Protein AF-A0A7C1JYY8-F1 (afdb_monomer_lite)

Sequence (187 aa):
MILLTMTLQGVYNPVRRIASKLSGLSHTDRQPNGLLDYRPMYLSPSLSASLATLGRFLLGLVLLVAAIGKWLDRDQFARAVIHYPILPQSLARAVAGALPWGEFILALLLILNWFTLLTASLTIGLLMLFTAAQCVTLARGQQVDCHCFGGFDQEKIGPHTLLRNAILMLIALWVLVFNWRYSAPAS

pLDDT: mean 70.43, std 15.34, range [37.97, 90.88]

Secondary structure (DSSP, 8-state):
-HHHHHHHHHHS-HHHHHHHHHGGG---------S---------HHHHHHHHHHHHHHHHHHHHHHHHHHHHTHHHHHHHHHT-TTS-HHHHHHHHHHHHHHHHHHHHHHHTT-SHHHHHHHHHHHHHHHHHHHHHHHHTT---B-GGGGGG--PBS-HHHHHHHHHHHHHHHHHHHHGGGG-----

Foldseek 3Di:
DVVVVVVVVVVLPPPVVVVVVVVVVPPDDDDDDDDDPPPPPDDDLVVLQVLLLVLLLVLLVLLQLLLVQCVVALVLQLVLQCPQPPDDNVVSNVCSVVVSVVSNVLSVCSNVVHSLQVSLVVSLVSLVVLLVSLVVCVVVVHFRADSSSHPVGRHTRDPVVNVVSVVSSVSSVSSNVSVVVPPPPPD

Structure (mmCIF, N/CA/C/O backbone):
data_AF-A0A7C1JYY8-F1
#
_entry.id   AF-A0A7C1JYY8-F1
#
loop_
_atom_site.group_PDB
_atom_site.id
_atom_site.type_symbol
_atom_site.label_atom_id
_atom_site.label_alt_id
_atom_site.label_comp_id
_atom_site.label_asym_id
_atom_site.label_entity_id
_atom_site.label_seq_id
_atom_site.pdbx_PDB_ins_code
_atom_site.Cartn_x
_atom_site.Cartn_y
_atom_site.Cartn_z
_atom_site.occupancy
_atom_site.B_iso_or_equiv
_atom_site.auth_seq_id
_atom_site.auth_comp_id
_atom_site.auth_asym_id
_atom_site.auth_atom_id
_atom_site.pdbx_PDB_model_num
ATOM 1 N N . MET A 1 1 ? -1.587 19.151 -27.133 1.00 49.94 1 MET A N 1
ATOM 2 C CA . MET A 1 1 ? -1.386 17.979 -26.246 1.00 49.94 1 MET A CA 1
ATOM 3 C C . MET A 1 1 ? 0.084 17.670 -25.947 1.00 49.94 1 MET A C 1
ATOM 5 O O . MET A 1 1 ? 0.366 17.390 -24.794 1.00 49.94 1 MET A O 1
ATOM 9 N N . ILE A 1 2 ? 1.024 17.796 -26.897 1.00 44.62 2 ILE A N 1
ATOM 10 C CA . ILE A 1 2 ? 2.463 17.493 -26.682 1.00 44.62 2 ILE A CA 1
ATOM 11 C C . ILE A 1 2 ? 3.168 18.472 -25.711 1.00 44.62 2 ILE A C 1
ATOM 13 O O . ILE A 1 2 ? 4.014 18.068 -24.913 1.00 44.62 2 ILE A O 1
ATOM 17 N N . LEU A 1 3 ? 2.781 19.753 -25.697 1.00 39.12 3 LEU A N 1
ATOM 18 C CA . LEU A 1 3 ? 3.356 20.735 -24.763 1.00 39.12 3 LEU A CA 1
ATOM 19 C C . LEU A 1 3 ? 2.934 20.524 -23.297 1.00 39.12 3 LEU A C 1
ATOM 21 O O . LEU A 1 3 ? 3.703 20.859 -22.402 1.00 39.12 3 LEU A O 1
ATOM 25 N N . LEU A 1 4 ? 1.763 19.924 -23.041 1.00 39.38 4 LEU A N 1
ATOM 26 C CA . LEU A 1 4 ? 1.308 19.623 -21.675 1.00 39.38 4 LEU A CA 1
ATOM 27 C C . LEU A 1 4 ? 2.097 18.447 -21.068 1.00 39.38 4 LEU A C 1
ATOM 29 O O . LEU A 1 4 ? 2.342 18.402 -19.867 1.00 39.38 4 LEU A O 1
ATOM 33 N N . THR A 1 5 ? 2.537 17.504 -21.905 1.00 45.31 5 THR A N 1
ATOM 34 C CA . THR A 1 5 ? 3.362 16.363 -21.483 1.00 45.31 5 THR A CA 1
ATOM 35 C C . THR A 1 5 ? 4.808 16.756 -21.167 1.00 45.31 5 THR A C 1
ATOM 37 O O . THR A 1 5 ? 5.385 16.202 -20.233 1.00 45.31 5 THR A O 1
ATOM 40 N N . MET A 1 6 ? 5.383 17.749 -21.861 1.00 44.25 6 MET A N 1
ATOM 41 C CA . MET A 1 6 ? 6.763 18.201 -21.607 1.00 44.25 6 MET A CA 1
ATOM 42 C C . MET A 1 6 ? 6.902 19.006 -20.307 1.00 44.25 6 MET A C 1
ATOM 44 O O . MET A 1 6 ? 7.892 18.856 -19.589 1.00 44.25 6 MET A O 1
ATOM 48 N N . THR A 1 7 ? 5.903 19.819 -19.951 1.00 48.34 7 THR A N 1
ATOM 49 C CA . THR A 1 7 ? 5.894 20.546 -18.669 1.00 48.34 7 THR A CA 1
ATOM 50 C C . THR A 1 7 ? 5.665 19.613 -17.483 1.00 48.34 7 THR A C 1
ATOM 52 O O . THR A 1 7 ? 6.309 19.777 -16.446 1.00 48.34 7 THR A O 1
ATOM 55 N N . LEU A 1 8 ? 4.852 18.564 -17.649 1.00 42.16 8 LEU A N 1
ATOM 56 C CA . LEU A 1 8 ? 4.687 17.533 -16.621 1.00 42.16 8 LEU A CA 1
ATOM 57 C C . LEU A 1 8 ? 5.967 16.709 -16.411 1.00 42.16 8 LEU A C 1
ATOM 59 O O . LEU A 1 8 ? 6.307 16.423 -15.266 1.00 42.16 8 LEU A O 1
ATOM 63 N N . GLN A 1 9 ? 6.734 16.403 -17.465 1.00 46.66 9 GLN A N 1
ATOM 64 C CA . GLN A 1 9 ? 8.021 15.696 -17.351 1.00 46.66 9 GLN A CA 1
ATOM 65 C C . GLN A 1 9 ? 9.083 16.474 -16.553 1.00 46.66 9 GLN A C 1
ATOM 67 O O . GLN A 1 9 ? 9.880 15.859 -15.842 1.00 46.66 9 GLN A O 1
ATOM 72 N N . GLY A 1 10 ? 9.092 17.809 -16.644 1.00 41.31 10 GLY A N 1
ATOM 73 C CA . GLY A 1 10 ? 10.033 18.667 -15.914 1.00 41.31 10 GLY A CA 1
ATOM 74 C C . GLY A 1 10 ? 9.785 18.711 -14.403 1.00 41.31 10 GLY A C 1
ATOM 75 O O . GLY A 1 10 ? 10.737 18.785 -13.627 1.00 41.31 10 GLY A O 1
ATOM 76 N N . VAL A 1 11 ? 8.522 18.601 -13.982 1.00 51.38 11 VAL A N 1
ATOM 77 C CA . VAL A 1 11 ? 8.124 18.539 -12.564 1.00 51.38 11 VAL A CA 1
ATOM 78 C C . VAL A 1 11 ? 8.253 17.110 -12.003 1.00 51.38 11 VAL A C 1
ATOM 80 O O . VAL A 1 11 ? 8.555 16.938 -10.825 1.00 51.38 11 VAL A O 1
ATOM 83 N N . TYR A 1 12 ? 8.114 16.076 -12.845 1.00 50.31 12 TYR A N 1
ATOM 84 C CA . TYR A 1 12 ? 8.121 14.657 -12.445 1.00 50.31 12 TYR A CA 1
ATOM 85 C C . TYR A 1 12 ? 9.497 13.989 -12.298 1.00 50.31 12 TYR A C 1
ATOM 87 O O . TYR A 1 12 ? 9.557 12.815 -11.928 1.00 50.31 12 TYR A O 1
ATOM 95 N N . ASN A 1 13 ? 10.606 14.676 -12.598 1.00 52.84 13 ASN A N 1
ATOM 96 C CA . ASN A 1 13 ? 11.936 14.053 -12.603 1.00 52.84 13 ASN A CA 1
ATOM 97 C C . ASN A 1 13 ? 12.975 14.766 -11.712 1.00 52.84 13 ASN A C 1
ATOM 99 O O . ASN A 1 13 ? 14.003 15.242 -12.208 1.00 52.84 13 ASN A O 1
ATOM 103 N N . PRO A 1 14 ? 12.752 14.834 -10.385 1.00 48.81 14 PRO A N 1
ATOM 104 C CA . PRO A 1 14 ? 13.711 15.443 -9.463 1.00 48.81 14 PRO A CA 1
ATOM 105 C C . PRO A 1 14 ? 15.024 14.647 -9.387 1.00 48.81 14 PRO A C 1
ATOM 107 O O . PRO A 1 14 ? 16.099 15.228 -9.244 1.00 48.81 14 PRO A O 1
ATOM 110 N N . VAL A 1 15 ? 14.962 13.324 -9.567 1.00 48.75 15 VAL A N 1
ATOM 111 C CA . VAL A 1 15 ? 16.121 12.427 -9.442 1.00 48.75 15 VAL A CA 1
ATOM 112 C C . VAL A 1 15 ? 17.103 12.590 -10.607 1.00 48.75 15 VAL A C 1
ATOM 114 O O . VAL A 1 15 ? 18.308 12.616 -10.369 1.00 48.75 15 VAL A O 1
ATOM 117 N N . ARG A 1 16 ? 16.642 12.812 -11.850 1.00 56.69 16 ARG A N 1
ATOM 118 C CA . ARG A 1 16 ? 17.538 13.073 -13.000 1.00 56.69 16 ARG A CA 1
ATOM 119 C C . ARG A 1 16 ? 18.358 14.352 -12.823 1.00 56.69 16 ARG A C 1
ATOM 121 O O . ARG A 1 16 ? 19.490 14.398 -13.287 1.00 56.69 16 ARG A O 1
ATOM 128 N N . ARG A 1 17 ? 17.823 15.346 -12.105 1.00 55.41 17 ARG A N 1
ATOM 129 C CA . ARG A 1 17 ? 18.514 16.606 -11.774 1.00 55.41 17 ARG A CA 1
ATOM 130 C C . ARG A 1 17 ? 19.613 16.424 -10.723 1.00 55.41 17 ARG A C 1
ATOM 132 O O . ARG A 1 17 ? 20.615 17.134 -10.747 1.00 55.41 17 ARG A O 1
ATOM 139 N N . ILE A 1 18 ? 19.416 15.481 -9.802 1.00 56.62 18 ILE A N 1
ATOM 140 C CA . ILE A 1 18 ? 20.395 15.123 -8.768 1.00 56.62 18 ILE A CA 1
ATOM 141 C C . ILE A 1 18 ? 21.474 14.212 -9.371 1.00 56.62 18 ILE A C 1
ATOM 143 O O . ILE A 1 18 ? 22.662 14.470 -9.192 1.00 56.62 18 ILE A O 1
ATOM 147 N N . ALA A 1 19 ? 21.078 13.224 -10.179 1.00 55.03 19 ALA A N 1
ATOM 148 C CA . ALA A 1 19 ? 21.992 12.331 -10.889 1.00 55.03 19 ALA A CA 1
ATOM 149 C C . ALA A 1 19 ? 22.909 13.085 -11.866 1.00 55.03 19 ALA A C 1
ATOM 151 O O . ALA A 1 19 ? 24.107 12.821 -11.890 1.00 55.03 19 ALA A O 1
ATOM 152 N N . SER A 1 20 ? 22.389 14.077 -12.602 1.00 56.44 20 SER A N 1
ATOM 153 C CA . SER A 1 20 ? 23.209 14.903 -13.502 1.00 56.44 20 SER A CA 1
ATOM 154 C C . SER A 1 20 ? 24.208 15.798 -12.762 1.00 56.44 20 SER A C 1
ATOM 156 O O . SER A 1 20 ? 25.253 16.141 -13.308 1.00 56.44 20 SER A O 1
ATOM 158 N N . LYS A 1 21 ? 23.893 16.202 -11.523 1.00 55.56 21 LYS A N 1
ATOM 159 C CA . LYS A 1 21 ? 24.817 16.966 -10.670 1.00 55.56 21 LYS A CA 1
ATOM 160 C C . LYS A 1 21 ? 25.917 16.082 -10.084 1.00 55.56 21 LYS A C 1
ATOM 162 O O . LYS A 1 21 ? 27.046 16.536 -9.957 1.00 55.56 21 LYS A O 1
ATOM 167 N N . LEU A 1 22 ? 25.602 14.827 -9.769 1.00 54.00 22 LEU A N 1
ATOM 168 C CA . LEU A 1 22 ? 26.562 13.859 -9.236 1.00 54.00 22 LEU A CA 1
ATOM 169 C C . LEU A 1 22 ? 27.482 13.282 -10.324 1.00 54.00 22 LEU A C 1
ATOM 171 O O . LEU A 1 22 ? 28.663 13.076 -10.064 1.00 54.00 22 LEU A O 1
ATOM 175 N N . SER A 1 23 ? 26.998 13.108 -11.560 1.00 56.12 23 SER A N 1
ATOM 176 C CA . SER A 1 23 ? 27.833 12.667 -12.691 1.00 56.12 23 SER A CA 1
ATOM 177 C C . SER A 1 23 ? 28.913 13.680 -13.087 1.00 56.12 23 SER A C 1
ATOM 179 O O . SER A 1 23 ? 29.897 13.302 -13.712 1.00 56.12 23 SER A O 1
ATOM 181 N N . GLY A 1 24 ? 28.759 14.954 -12.707 1.00 47.22 24 GLY A N 1
ATOM 182 C CA . GLY A 1 24 ? 29.783 15.988 -12.890 1.00 47.22 24 GLY A CA 1
ATOM 183 C C . GLY A 1 24 ? 30.927 15.945 -11.867 1.00 47.22 24 GLY A C 1
ATOM 184 O O . GLY A 1 24 ? 31.925 16.627 -12.065 1.00 47.22 24 GLY A O 1
ATOM 185 N N . LEU A 1 25 ? 30.808 15.153 -10.792 1.00 53.53 25 LEU A N 1
ATOM 186 C CA . LEU A 1 25 ? 31.797 15.070 -9.704 1.00 53.53 25 LEU A CA 1
ATOM 187 C C . LEU A 1 25 ? 32.690 13.814 -9.776 1.00 53.53 25 LEU A C 1
ATOM 189 O O . LEU A 1 25 ? 33.561 13.632 -8.934 1.00 53.53 25 LEU A O 1
ATOM 193 N N . SER A 1 26 ? 32.503 12.953 -10.781 1.00 52.81 26 SER A N 1
ATOM 194 C CA . SER A 1 26 ? 33.161 11.638 -10.898 1.00 52.81 26 SER A CA 1
ATOM 195 C C . SER A 1 26 ? 34.441 11.644 -11.757 1.00 52.81 26 SER A C 1
ATOM 197 O O . SER A 1 26 ? 34.811 10.607 -12.308 1.00 52.81 26 SER A O 1
ATOM 199 N N . HIS A 1 27 ? 35.115 12.787 -11.916 1.00 53.97 27 HIS A N 1
ATOM 200 C CA . HIS A 1 27 ? 36.308 12.888 -12.773 1.00 53.97 27 HIS A CA 1
ATOM 201 C C . HIS A 1 27 ? 37.660 12.834 -12.048 1.00 53.97 27 HIS A C 1
ATOM 203 O O . HIS A 1 27 ? 38.686 12.949 -12.715 1.00 53.97 27 HIS A O 1
ATOM 209 N N . THR A 1 28 ? 37.695 12.575 -10.739 1.00 53.12 28 THR A N 1
ATOM 210 C CA . THR A 1 28 ? 38.965 12.463 -10.012 1.00 53.12 28 THR A CA 1
ATOM 211 C C . THR A 1 28 ? 39.168 11.075 -9.406 1.00 53.12 28 THR A C 1
ATOM 213 O O . THR A 1 28 ? 38.519 10.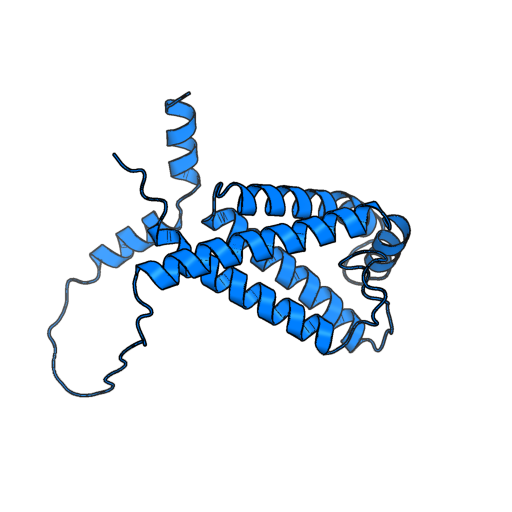687 -8.442 1.00 53.12 28 THR A O 1
ATOM 216 N N . ASP A 1 29 ? 40.155 10.413 -10.003 1.00 48.28 29 ASP A N 1
ATOM 217 C CA . ASP A 1 29 ? 41.131 9.486 -9.436 1.00 48.28 29 ASP A CA 1
ATOM 218 C C . ASP A 1 29 ? 41.049 7.960 -9.612 1.00 48.28 29 ASP A C 1
ATOM 220 O O . ASP A 1 29 ? 40.026 7.284 -9.579 1.00 48.28 29 ASP A O 1
ATOM 224 N N . ARG A 1 30 ? 42.268 7.483 -9.865 1.00 52.59 30 ARG A N 1
ATOM 225 C CA . ARG A 1 30 ? 42.800 6.215 -10.361 1.00 52.59 30 ARG A CA 1
ATOM 226 C C . ARG A 1 30 ? 42.719 5.083 -9.316 1.00 52.59 30 ARG A C 1
ATOM 228 O O . ARG A 1 30 ? 42.971 5.306 -8.139 1.00 52.59 30 ARG A O 1
ATOM 235 N N . GLN A 1 31 ? 42.453 3.860 -9.791 1.00 59.03 31 GLN A N 1
ATOM 236 C CA . GLN A 1 31 ? 42.567 2.561 -9.084 1.00 59.03 31 GLN A CA 1
ATOM 237 C C . GLN A 1 31 ? 43.937 2.348 -8.393 1.00 59.03 31 GLN A C 1
ATOM 239 O O . GLN A 1 31 ? 44.934 2.840 -8.932 1.00 59.03 31 GLN A O 1
ATOM 244 N N . PRO A 1 32 ? 44.041 1.563 -7.285 1.00 53.12 32 PRO A N 1
ATOM 245 C CA . PRO A 1 32 ? 44.319 0.114 -7.423 1.00 53.12 32 PRO A CA 1
ATOM 246 C C . PRO A 1 32 ? 43.842 -0.843 -6.288 1.00 53.12 32 PRO A C 1
ATOM 248 O O . PRO A 1 32 ? 43.785 -0.494 -5.118 1.00 53.12 32 PRO A O 1
ATOM 251 N N . ASN A 1 33 ? 43.619 -2.105 -6.682 1.00 44.59 33 ASN A N 1
ATOM 252 C CA . ASN A 1 33 ? 43.754 -3.372 -5.934 1.00 44.59 33 ASN A CA 1
ATOM 253 C C . ASN A 1 33 ? 42.867 -3.686 -4.701 1.00 44.59 33 ASN A C 1
ATOM 255 O O . ASN A 1 33 ? 43.106 -3.227 -3.592 1.00 44.59 33 ASN A O 1
ATOM 259 N N . GLY A 1 34 ? 42.017 -4.713 -4.859 1.00 50.72 34 GLY A N 1
ATOM 260 C CA . GLY A 1 34 ? 42.124 -5.882 -3.976 1.00 50.72 34 GLY A CA 1
ATOM 261 C C . GLY A 1 34 ? 41.189 -6.034 -2.774 1.00 50.72 34 GLY A C 1
ATOM 262 O O . GLY A 1 34 ? 41.577 -6.753 -1.862 1.00 50.72 34 GLY A O 1
ATOM 263 N N . LEU A 1 35 ? 39.977 -5.469 -2.740 1.00 46.06 35 LEU A N 1
ATOM 264 C CA . LEU A 1 35 ? 39.017 -5.799 -1.673 1.00 46.06 35 LEU A CA 1
ATOM 265 C C . LEU A 1 35 ? 37.562 -5.808 -2.164 1.00 46.06 35 LEU A C 1
ATOM 267 O O . LEU A 1 35 ? 36.994 -4.779 -2.512 1.00 46.06 35 LEU A O 1
ATOM 271 N N . LEU A 1 36 ? 36.997 -7.018 -2.116 1.00 47.25 36 LEU A N 1
ATOM 272 C CA . LEU A 1 36 ? 35.636 -7.449 -2.442 1.00 47.25 36 LEU A CA 1
ATOM 273 C C . LEU A 1 36 ? 35.311 -7.541 -3.939 1.00 47.25 36 LEU A C 1
ATOM 275 O O . LEU A 1 36 ? 34.802 -6.609 -4.556 1.00 47.25 36 LEU A O 1
ATOM 279 N N . ASP A 1 37 ? 35.498 -8.751 -4.479 1.00 37.97 37 ASP A N 1
ATOM 280 C CA . ASP A 1 37 ? 34.752 -9.278 -5.629 1.00 37.97 37 ASP A CA 1
ATOM 281 C C . ASP A 1 37 ? 33.269 -9.405 -5.230 1.00 37.97 37 ASP A C 1
ATOM 283 O O . ASP A 1 37 ? 32.708 -10.485 -5.050 1.00 37.97 37 ASP A O 1
ATOM 287 N N . TYR A 1 38 ? 32.632 -8.259 -4.993 1.00 50.03 38 TYR A N 1
ATOM 288 C CA . TYR A 1 38 ? 31.194 -8.135 -4.857 1.00 50.03 38 TYR A CA 1
ATOM 289 C C . TYR A 1 38 ? 30.649 -8.287 -6.275 1.00 50.03 38 TYR A C 1
ATOM 291 O O . TYR A 1 38 ? 30.379 -7.306 -6.961 1.00 50.03 38 TYR A O 1
ATOM 299 N N . ARG A 1 39 ? 30.564 -9.527 -6.765 1.00 45.41 39 ARG A N 1
ATOM 300 C CA . ARG A 1 39 ? 29.757 -9.858 -7.938 1.00 45.41 39 ARG A CA 1
ATOM 301 C C . ARG A 1 39 ? 28.313 -9.782 -7.467 1.00 45.41 39 ARG A C 1
ATOM 303 O O . ARG A 1 39 ? 27.857 -10.760 -6.869 1.00 45.41 39 ARG A O 1
ATOM 310 N N . PRO A 1 40 ? 27.564 -8.673 -7.657 1.00 45.62 40 PRO A N 1
ATOM 311 C CA . PRO A 1 40 ? 26.140 -8.788 -7.433 1.00 45.62 40 PRO A CA 1
ATOM 312 C C . PRO A 1 40 ? 25.696 -9.869 -8.415 1.00 45.62 40 PRO A C 1
ATOM 314 O O . PRO A 1 40 ? 26.077 -9.860 -9.589 1.00 45.62 40 PRO A O 1
ATOM 317 N N . MET A 1 41 ? 24.992 -10.869 -7.904 1.00 49.19 41 MET A N 1
ATOM 318 C CA . MET A 1 41 ? 24.346 -11.877 -8.718 1.00 49.19 41 MET A CA 1
ATOM 319 C C . MET A 1 41 ? 23.373 -11.141 -9.646 1.00 49.19 41 MET A C 1
ATOM 321 O O . MET A 1 41 ? 22.230 -10.865 -9.291 1.00 49.19 41 MET A O 1
ATOM 325 N N . TYR A 1 42 ? 23.874 -10.728 -10.810 1.00 49.66 42 TYR A N 1
ATOM 326 C CA . TYR A 1 42 ? 23.107 -10.084 -11.856 1.00 49.66 42 TYR A CA 1
ATOM 327 C C . TYR A 1 42 ? 22.156 -11.151 -12.387 1.00 49.66 42 TYR A C 1
ATOM 329 O O . TYR A 1 42 ? 22.532 -11.976 -13.220 1.00 49.66 42 TYR A O 1
ATOM 337 N N . LEU A 1 43 ? 20.913 -11.148 -11.896 1.00 53.31 43 LEU A N 1
ATOM 338 C CA . LEU A 1 43 ? 19.812 -11.722 -12.659 1.00 53.31 43 LEU A CA 1
ATOM 339 C C . LEU A 1 43 ? 19.896 -11.126 -14.067 1.00 53.31 43 LEU A C 1
ATOM 341 O O . LEU A 1 43 ? 20.112 -9.919 -14.219 1.00 53.31 43 LEU A O 1
ATOM 345 N N . SER A 1 44 ? 19.756 -11.968 -15.088 1.00 54.38 44 SER A N 1
ATOM 346 C CA . SER A 1 44 ? 19.826 -11.529 -16.477 1.00 54.38 44 SER A CA 1
ATOM 347 C C . SER A 1 44 ? 18.921 -10.299 -16.707 1.00 54.38 44 SER A C 1
ATOM 349 O O . SER A 1 44 ? 17.857 -10.180 -16.082 1.00 54.38 44 SER A O 1
ATOM 351 N N . PRO A 1 45 ? 19.309 -9.351 -17.582 1.00 60.66 45 PRO A N 1
ATOM 352 C CA . PRO A 1 45 ? 18.550 -8.114 -17.807 1.00 60.66 45 PRO A CA 1
ATOM 353 C C . PRO A 1 45 ? 17.071 -8.354 -18.153 1.00 60.66 45 PRO A C 1
ATOM 355 O O . PRO A 1 45 ? 16.206 -7.555 -17.807 1.00 60.66 45 PRO A O 1
ATOM 358 N N . SER A 1 46 ? 16.772 -9.487 -18.791 1.00 64.12 46 SER A N 1
ATOM 359 C CA . SER A 1 46 ? 15.418 -9.933 -19.125 1.00 64.12 46 SER A CA 1
ATOM 360 C C . SER A 1 46 ? 14.623 -10.454 -17.921 1.00 64.12 46 SER A C 1
ATOM 362 O O . SER A 1 46 ? 13.420 -10.196 -17.814 1.00 64.12 46 SER A O 1
ATOM 364 N N . LEU A 1 47 ? 15.272 -11.152 -16.985 1.00 70.69 47 LEU A N 1
ATOM 365 C CA . LEU A 1 47 ? 14.615 -11.718 -15.808 1.00 70.69 47 LEU A CA 1
ATOM 366 C C . LEU A 1 47 ? 14.230 -10.629 -14.799 1.00 70.69 47 LEU A C 1
ATOM 368 O O . LEU A 1 47 ? 13.107 -10.619 -14.299 1.00 70.69 47 LEU A O 1
ATOM 372 N N . SER A 1 48 ? 15.123 -9.667 -14.551 1.00 68.44 48 SER A N 1
ATOM 373 C CA . SER A 1 48 ? 14.841 -8.532 -13.654 1.00 68.44 48 SER A CA 1
ATOM 374 C C . SER A 1 48 ? 13.670 -7.665 -14.140 1.00 68.44 48 SER A C 1
ATOM 376 O O . SER A 1 48 ? 12.841 -7.246 -13.331 1.00 68.44 48 SER A O 1
ATOM 378 N N . ALA A 1 49 ? 13.540 -7.464 -15.456 1.00 69.56 49 ALA A N 1
ATOM 379 C CA . ALA A 1 49 ? 12.416 -6.750 -16.061 1.00 69.56 49 ALA A CA 1
ATOM 380 C C . ALA A 1 49 ? 11.083 -7.508 -15.932 1.00 69.56 49 ALA A C 1
ATOM 382 O O . ALA A 1 49 ? 10.052 -6.918 -15.591 1.00 69.56 49 ALA A O 1
ATOM 383 N N . SER A 1 50 ? 11.110 -8.824 -16.154 1.00 76.94 50 SER A N 1
ATOM 384 C CA . SER A 1 50 ? 9.931 -9.686 -16.009 1.00 76.94 50 SER A CA 1
ATOM 385 C C . SER A 1 50 ? 9.435 -9.702 -14.559 1.00 76.94 50 SER A C 1
ATOM 387 O O . SER A 1 50 ? 8.242 -9.538 -14.304 1.00 76.94 50 SER A O 1
ATOM 389 N N . LEU A 1 51 ? 10.359 -9.794 -13.597 1.00 81.50 51 LEU A N 1
ATOM 390 C CA . LEU A 1 51 ? 10.055 -9.738 -12.164 1.00 81.50 51 LEU A CA 1
ATOM 391 C C . LEU A 1 51 ? 9.511 -8.375 -11.727 1.00 81.50 51 LEU A C 1
ATOM 393 O O . LEU A 1 51 ? 8.567 -8.323 -10.943 1.00 81.50 51 LEU A O 1
ATOM 397 N N . ALA A 1 52 ? 10.059 -7.270 -12.241 1.00 78.06 52 ALA A N 1
ATOM 398 C CA . ALA A 1 52 ? 9.538 -5.935 -11.946 1.00 78.06 52 ALA A CA 1
ATOM 399 C C . ALA A 1 52 ? 8.106 -5.755 -12.477 1.00 78.06 52 ALA A C 1
ATOM 401 O O . ALA A 1 52 ? 7.256 -5.196 -11.787 1.00 78.06 52 ALA A O 1
ATOM 402 N N . THR A 1 53 ? 7.818 -6.278 -13.671 1.00 82.06 53 THR A N 1
ATOM 403 C CA . THR A 1 53 ? 6.467 -6.257 -14.247 1.00 82.06 53 THR A CA 1
ATOM 404 C C . THR A 1 53 ? 5.502 -7.070 -13.390 1.00 82.06 53 THR A C 1
ATOM 406 O O . THR A 1 53 ? 4.463 -6.557 -12.976 1.00 82.06 53 THR A O 1
ATOM 409 N N . LEU A 1 54 ? 5.879 -8.301 -13.035 1.00 87.81 54 LEU A N 1
ATOM 410 C CA . LEU A 1 54 ? 5.079 -9.165 -12.169 1.00 87.81 54 LEU A CA 1
ATOM 411 C C . LEU A 1 54 ? 4.816 -8.518 -10.801 1.00 87.81 54 LEU A C 1
ATOM 413 O O . LEU A 1 54 ? 3.680 -8.506 -10.334 1.00 87.81 54 LEU A O 1
ATOM 417 N N . GLY A 1 55 ? 5.844 -7.922 -10.191 1.00 85.12 55 GLY A N 1
ATOM 418 C CA . GLY A 1 55 ? 5.733 -7.219 -8.913 1.00 85.12 55 GLY A CA 1
ATOM 419 C C . GLY A 1 55 ? 4.731 -6.066 -8.955 1.00 85.12 55 GLY A C 1
ATOM 420 O O . GLY A 1 55 ? 3.998 -5.855 -7.993 1.00 85.12 55 GLY A O 1
ATOM 421 N N . ARG A 1 56 ? 4.626 -5.355 -10.082 1.00 86.19 56 ARG A N 1
ATOM 422 C CA . ARG A 1 56 ? 3.643 -4.272 -10.253 1.00 86.19 56 ARG A CA 1
ATOM 423 C C . ARG A 1 56 ? 2.223 -4.773 -10.350 1.00 86.19 56 ARG A C 1
ATOM 425 O O . ARG A 1 56 ? 1.354 -4.198 -9.702 1.00 86.19 56 ARG A O 1
ATOM 432 N N . PHE A 1 57 ? 2.000 -5.835 -11.118 1.00 87.62 57 PHE A N 1
ATOM 433 C CA . PHE A 1 57 ? 0.687 -6.469 -11.177 1.00 87.62 57 PHE A CA 1
ATOM 434 C C . PHE A 1 57 ? 0.280 -7.010 -9.806 1.00 87.62 57 PHE A C 1
ATOM 436 O O . PHE A 1 57 ? -0.848 -6.776 -9.386 1.00 87.62 57 PHE A O 1
ATOM 443 N N . LEU A 1 58 ? 1.204 -7.644 -9.077 1.00 89.19 58 LEU A N 1
ATOM 444 C CA . LEU A 1 58 ? 0.970 -8.112 -7.710 1.00 89.19 58 LEU A CA 1
ATOM 445 C C . LEU A 1 58 ? 0.586 -6.967 -6.767 1.00 89.19 58 LEU A C 1
ATOM 447 O O . LEU A 1 58 ? -0.457 -7.036 -6.125 1.00 89.19 58 LEU A O 1
ATOM 451 N N . LEU A 1 59 ? 1.385 -5.898 -6.708 1.00 86.75 59 LEU A N 1
ATOM 452 C CA . LEU A 1 59 ? 1.095 -4.738 -5.856 1.00 86.75 59 LEU A CA 1
ATOM 453 C C . LEU A 1 59 ? -0.228 -4.070 -6.230 1.00 86.75 59 LEU A C 1
ATOM 455 O O . LEU A 1 59 ? -1.019 -3.739 -5.349 1.00 86.75 59 LEU A O 1
ATOM 459 N N . GLY A 1 60 ? -0.476 -3.895 -7.529 1.00 87.69 60 GLY A N 1
ATOM 460 C CA . GLY A 1 60 ? -1.714 -3.319 -8.031 1.00 87.69 60 GLY A CA 1
ATOM 461 C C . GLY A 1 60 ? -2.929 -4.163 -7.659 1.00 87.69 60 GLY A C 1
ATOM 462 O O . GLY A 1 60 ? -3.902 -3.626 -7.141 1.00 87.69 60 GLY A O 1
ATOM 463 N N . LEU A 1 61 ? -2.859 -5.484 -7.838 1.00 89.69 61 LEU A N 1
ATOM 464 C CA . LEU A 1 61 ? -3.938 -6.400 -7.472 1.00 89.69 61 LEU A CA 1
ATOM 465 C C . LEU A 1 61 ? -4.203 -6.383 -5.962 1.00 89.69 61 LEU A C 1
ATOM 467 O O . LEU A 1 61 ? -5.353 -6.294 -5.545 1.00 89.69 61 LEU A O 1
ATOM 471 N N . VAL A 1 62 ? -3.151 -6.413 -5.143 1.00 88.56 62 VAL A N 1
ATOM 472 C CA . VAL A 1 62 ? -3.269 -6.359 -3.679 1.00 88.56 62 VAL A CA 1
ATOM 473 C C . VAL A 1 62 ? -3.932 -5.056 -3.228 1.00 88.56 62 VAL A C 1
ATOM 475 O O . VAL A 1 62 ? -4.868 -5.100 -2.433 1.00 88.56 62 VAL A O 1
ATOM 478 N N . LEU A 1 63 ? -3.503 -3.906 -3.761 1.00 87.94 63 LEU A N 1
ATOM 479 C CA . LEU A 1 63 ? -4.129 -2.611 -3.465 1.00 87.94 63 LEU A CA 1
ATOM 480 C C . LEU A 1 63 ? -5.580 -2.545 -3.954 1.00 87.94 63 LEU A C 1
ATOM 482 O O . LEU A 1 63 ? -6.421 -1.956 -3.281 1.00 87.94 63 LEU A O 1
ATOM 486 N N . LEU A 1 64 ? -5.887 -3.165 -5.095 1.00 89.38 64 LEU A N 1
ATOM 487 C CA . LEU A 1 64 ? -7.239 -3.208 -5.642 1.00 89.38 64 LEU A CA 1
ATOM 488 C C . LEU A 1 64 ? -8.180 -4.014 -4.741 1.00 89.38 64 LEU A C 1
ATOM 490 O O . LEU A 1 64 ? -9.255 -3.530 -4.390 1.00 89.38 64 LEU A O 1
ATOM 494 N N . VAL A 1 65 ? -7.762 -5.214 -4.324 1.00 88.06 65 VAL A N 1
ATOM 495 C CA . VAL A 1 65 ? -8.527 -6.045 -3.381 1.00 88.06 65 VAL A CA 1
ATOM 496 C C . VAL A 1 65 ? -8.681 -5.320 -2.043 1.00 88.06 65 VAL A C 1
ATOM 498 O O . VAL A 1 65 ? -9.777 -5.301 -1.487 1.00 88.06 65 VAL A O 1
ATOM 501 N N . ALA A 1 66 ? -7.628 -4.655 -1.559 1.00 85.81 66 ALA A N 1
ATOM 502 C CA . ALA A 1 66 ? -7.687 -3.854 -0.339 1.00 85.81 66 ALA A CA 1
ATOM 503 C C . ALA A 1 66 ? -8.703 -2.701 -0.443 1.00 85.81 66 ALA A C 1
ATOM 505 O O . ALA A 1 66 ? -9.513 -2.520 0.467 1.00 85.81 66 ALA A O 1
ATOM 506 N N . ALA A 1 67 ? -8.709 -1.959 -1.556 1.00 86.50 67 ALA A N 1
ATOM 507 C CA . ALA A 1 67 ? -9.646 -0.862 -1.791 1.00 86.50 67 ALA A CA 1
ATOM 508 C C . ALA A 1 67 ? -11.102 -1.351 -1.840 1.00 86.50 67 ALA A C 1
ATOM 510 O O . ALA A 1 67 ? -11.975 -0.776 -1.185 1.00 86.50 67 ALA A O 1
ATOM 511 N N . ILE A 1 68 ? -11.357 -2.441 -2.574 1.00 87.25 68 ILE A N 1
ATOM 512 C CA . ILE A 1 68 ? -12.687 -3.057 -2.683 1.00 87.25 68 ILE A CA 1
ATOM 513 C C . ILE A 1 68 ? -13.154 -3.555 -1.313 1.00 87.25 68 ILE A C 1
ATOM 515 O O . ILE A 1 68 ? -14.275 -3.254 -0.905 1.00 87.25 68 ILE A O 1
ATOM 519 N N . GLY A 1 69 ? -12.288 -4.247 -0.570 1.00 83.25 69 GLY A N 1
ATOM 520 C CA . GLY A 1 69 ? -12.589 -4.722 0.777 1.00 83.25 69 GLY A CA 1
ATOM 521 C C . GLY A 1 69 ? -12.990 -3.591 1.724 1.00 83.25 69 GLY A C 1
ATOM 522 O O . GLY A 1 69 ? -14.007 -3.680 2.410 1.00 83.25 69 GLY A O 1
ATOM 523 N N . LYS A 1 70 ? -12.261 -2.469 1.702 1.00 82.25 70 LYS A N 1
ATOM 524 C CA . LYS A 1 70 ? -12.603 -1.286 2.510 1.00 82.25 70 LYS A CA 1
ATOM 525 C C . LYS A 1 70 ? -13.878 -0.579 2.057 1.00 82.25 70 LYS A C 1
ATOM 527 O O . LYS A 1 70 ? -14.507 0.099 2.864 1.00 82.25 70 LYS A O 1
ATOM 532 N N . TRP A 1 71 ? -14.261 -0.688 0.785 1.00 83.56 71 TRP A N 1
ATOM 533 C CA . TRP A 1 71 ? -15.548 -0.178 0.308 1.00 83.56 71 TRP A CA 1
ATOM 534 C C . TRP A 1 71 ? -16.729 -1.043 0.739 1.00 83.56 71 TRP A C 1
ATOM 536 O O . TRP A 1 71 ? -17.783 -0.484 1.036 1.00 83.56 71 TRP A O 1
ATOM 546 N N . LEU A 1 72 ? -16.552 -2.362 0.796 1.00 84.31 72 LEU A N 1
ATOM 547 C CA . LEU A 1 72 ? -17.581 -3.284 1.278 1.00 84.31 72 LEU A CA 1
ATOM 548 C C . LEU A 1 72 ? -17.789 -3.153 2.794 1.00 84.31 72 LEU A C 1
ATOM 550 O O . LEU A 1 72 ? -18.927 -3.141 3.246 1.00 84.31 72 LEU A O 1
ATOM 554 N N . ASP A 1 73 ? -16.711 -2.947 3.557 1.00 80.69 73 ASP A N 1
ATOM 555 C CA . ASP A 1 73 ? -16.734 -2.823 5.023 1.00 80.69 73 ASP A CA 1
ATOM 556 C C . ASP A 1 73 ? -16.373 -1.417 5.530 1.00 80.69 73 ASP A C 1
ATOM 558 O O . ASP A 1 73 ? -15.609 -1.238 6.487 1.00 80.69 73 ASP A O 1
ATOM 562 N N . ARG A 1 74 ? -16.942 -0.379 4.901 1.00 79.69 74 ARG A N 1
ATOM 563 C CA . ARG A 1 74 ? -16.654 1.031 5.238 1.00 79.69 74 ARG A CA 1
ATOM 564 C C . ARG A 1 74 ? -16.843 1.352 6.714 1.00 79.69 74 ARG A C 1
ATOM 566 O O . ARG A 1 74 ? -16.012 2.050 7.288 1.00 79.69 74 ARG A O 1
ATOM 573 N N . ASP A 1 75 ? -17.908 0.845 7.325 1.00 79.19 75 ASP A N 1
ATOM 574 C CA . ASP A 1 75 ? -18.236 1.152 8.717 1.00 79.19 75 ASP A CA 1
ATOM 575 C C . ASP A 1 75 ? -17.235 0.528 9.694 1.00 79.19 75 ASP A C 1
ATOM 577 O O . ASP A 1 75 ? -16.823 1.173 10.661 1.00 79.19 75 ASP A O 1
ATOM 581 N N . GLN A 1 76 ? -16.810 -0.712 9.436 1.00 75.81 76 GLN A N 1
ATOM 582 C CA . GLN A 1 76 ? -15.808 -1.396 10.255 1.00 75.81 76 GLN A CA 1
ATOM 583 C C . GLN A 1 76 ? -14.431 -0.753 10.089 1.00 75.81 76 GLN A C 1
ATOM 585 O O . GLN A 1 76 ? -13.769 -0.450 11.084 1.00 75.81 76 GLN A O 1
ATOM 590 N N . PHE A 1 77 ? -14.043 -0.437 8.850 1.00 78.00 77 PHE A N 1
ATOM 591 C CA . PHE A 1 77 ? -12.799 0.272 8.573 1.00 78.00 77 PHE A CA 1
ATOM 592 C C . PHE A 1 77 ? -12.783 1.666 9.216 1.00 78.00 77 PHE A C 1
ATOM 594 O O . PHE A 1 77 ? -11.820 2.021 9.892 1.00 78.00 77 PHE A O 1
ATOM 601 N N . ALA A 1 78 ? -13.864 2.441 9.094 1.00 79.62 78 ALA A N 1
ATOM 602 C CA . ALA A 1 78 ? -13.967 3.754 9.723 1.00 79.62 78 ALA A CA 1
ATOM 603 C C . ALA A 1 78 ? -13.879 3.666 11.251 1.00 79.62 78 ALA A C 1
ATOM 605 O O . ALA A 1 78 ? -13.181 4.475 11.861 1.00 79.62 78 ALA A O 1
ATOM 606 N N . ARG A 1 79 ? -14.520 2.669 11.879 1.00 77.44 79 ARG A N 1
ATOM 607 C CA . ARG A 1 79 ? -14.375 2.426 13.323 1.00 77.44 79 ARG A CA 1
ATOM 608 C C . ARG A 1 79 ? -12.933 2.104 13.697 1.00 77.44 79 ARG A C 1
ATOM 610 O O . ARG A 1 79 ? -12.434 2.712 14.641 1.00 77.44 79 ARG A O 1
ATOM 617 N N . ALA A 1 80 ? -12.257 1.226 12.959 1.00 74.62 80 ALA A N 1
ATOM 618 C CA . ALA A 1 80 ? -10.848 0.915 13.197 1.00 74.62 80 ALA A CA 1
ATOM 619 C C . ALA A 1 80 ? -9.969 2.175 13.090 1.00 74.62 80 ALA A C 1
ATOM 621 O O . ALA A 1 80 ? -9.129 2.418 13.954 1.00 74.62 80 ALA A O 1
ATOM 622 N N . VAL A 1 81 ? -10.226 3.030 12.092 1.00 75.25 81 VAL A N 1
ATOM 623 C CA . VAL A 1 81 ? -9.489 4.287 11.897 1.00 75.25 81 VAL A CA 1
ATOM 624 C C . VAL A 1 81 ? -9.755 5.306 13.008 1.00 75.25 81 VAL A C 1
ATOM 626 O O . VAL A 1 81 ? -8.832 5.970 13.466 1.00 75.25 81 VAL A O 1
ATOM 629 N N . ILE A 1 82 ? -10.996 5.415 13.482 1.00 75.19 82 ILE A N 1
ATOM 630 C CA . ILE A 1 82 ? -11.382 6.328 14.571 1.00 75.19 82 ILE A CA 1
ATOM 631 C C . ILE A 1 82 ? -10.758 5.924 15.913 1.00 75.19 82 ILE A C 1
ATOM 633 O O . ILE A 1 82 ? -10.456 6.796 16.723 1.00 75.19 82 ILE A O 1
ATOM 637 N N . HIS A 1 83 ? -10.548 4.627 16.150 1.00 70.19 83 HIS A N 1
ATOM 638 C CA . HIS A 1 83 ? -9.886 4.148 17.366 1.00 70.19 83 HIS A CA 1
ATOM 639 C C . HIS A 1 83 ? -8.364 4.330 17.323 1.00 70.19 83 HIS A C 1
ATOM 641 O O . HIS A 1 83 ? -7.705 4.154 18.352 1.00 70.19 83 HIS A O 1
ATOM 647 N N . TYR A 1 84 ? -7.791 4.731 16.178 1.00 67.50 84 TYR A N 1
ATOM 648 C CA . TYR A 1 84 ? -6.388 5.105 16.144 1.00 67.50 84 TYR A CA 1
ATOM 649 C C . TYR A 1 84 ? -6.164 6.430 16.891 1.00 67.50 84 TYR A C 1
ATOM 651 O O . TYR A 1 84 ? -6.672 7.475 16.493 1.00 67.50 84 TYR A O 1
ATOM 659 N N . PRO A 1 85 ? -5.301 6.435 17.916 1.00 63.00 85 PRO A N 1
ATOM 660 C CA . PRO A 1 85 ? -5.016 7.583 18.785 1.00 63.00 85 PRO A CA 1
ATOM 661 C C . PRO A 1 85 ? -4.215 8.698 18.092 1.00 63.00 85 PRO A C 1
ATOM 663 O O . PRO A 1 85 ? -3.809 9.660 18.735 1.00 63.00 85 PRO A O 1
ATOM 666 N N . ILE A 1 86 ? -3.903 8.521 16.808 1.00 67.25 86 ILE A N 1
ATOM 667 C CA . ILE A 1 86 ? -2.979 9.357 16.041 1.00 67.25 86 ILE A C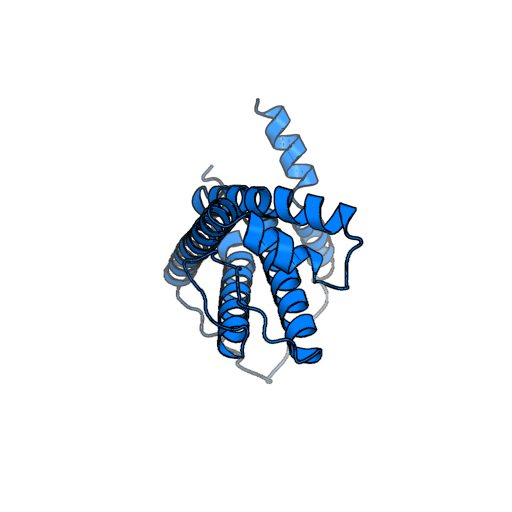A 1
ATOM 668 C C . ILE A 1 86 ? -3.706 10.592 15.487 1.00 67.25 86 ILE A C 1
ATOM 670 O O . ILE A 1 86 ? -3.085 11.630 15.279 1.00 67.25 86 ILE A O 1
ATOM 674 N N . LEU A 1 87 ? -5.018 10.491 15.237 1.00 69.75 87 LEU A N 1
ATOM 675 C CA . LEU A 1 87 ? -5.792 11.503 14.518 1.00 69.75 87 LEU A CA 1
ATOM 676 C C . LEU A 1 87 ? -7.046 11.916 15.305 1.00 69.75 87 LEU A C 1
ATOM 678 O O . LEU A 1 87 ? -7.706 11.065 15.899 1.00 69.75 87 LEU A O 1
ATOM 682 N N . PRO A 1 88 ? -7.442 13.203 15.266 1.00 78.38 88 PRO A N 1
ATOM 683 C CA . PRO A 1 88 ? -8.734 13.632 15.786 1.00 78.38 88 PRO A CA 1
ATOM 684 C C . PRO A 1 88 ? -9.880 13.002 14.979 1.00 78.38 88 PRO A C 1
ATOM 686 O O . PRO A 1 88 ? -9.770 12.776 13.773 1.00 78.38 88 PRO A O 1
ATOM 689 N N . GLN A 1 89 ? -11.016 12.757 15.632 1.00 78.06 89 GLN A N 1
ATOM 690 C CA . GLN A 1 89 ? -12.128 11.963 15.090 1.00 78.06 89 GLN A CA 1
ATOM 691 C C . GLN A 1 89 ? -12.728 12.494 13.770 1.00 78.06 89 GLN A C 1
ATOM 693 O O . GLN A 1 89 ? -13.255 11.722 12.965 1.00 78.06 89 GLN A O 1
ATOM 698 N N . SER A 1 90 ? -12.671 13.807 13.528 1.00 79.50 90 SER A N 1
ATOM 699 C CA . SER A 1 90 ? -13.078 14.419 12.255 1.00 79.50 90 SER A CA 1
ATOM 700 C C . SER A 1 90 ? -12.126 14.048 11.115 1.00 79.50 90 SER A C 1
ATOM 702 O O . SER A 1 90 ? -12.573 13.660 10.036 1.00 79.50 90 SER A O 1
ATOM 704 N N . LEU A 1 91 ? -10.818 14.093 11.374 1.00 80.94 91 LEU A N 1
ATOM 705 C CA . LEU A 1 91 ? -9.785 13.761 10.400 1.00 80.94 91 LEU A CA 1
ATOM 706 C C . LEU A 1 91 ? -9.713 12.250 10.155 1.00 80.94 91 LEU A C 1
ATOM 708 O O . LEU A 1 91 ? -9.576 11.829 9.012 1.00 80.94 91 LEU A O 1
ATOM 712 N N . ALA A 1 92 ? -9.909 11.436 11.194 1.00 80.62 92 ALA A N 1
ATOM 713 C CA . ALA A 1 92 ? -10.006 9.983 11.076 1.00 80.62 92 ALA A CA 1
ATOM 714 C C . ALA A 1 92 ? -11.119 9.552 10.102 1.00 80.62 92 ALA A C 1
ATOM 716 O O . ALA A 1 92 ? -10.895 8.699 9.248 1.00 80.62 92 ALA A O 1
ATOM 717 N N . ARG A 1 93 ? -12.298 10.192 10.162 1.00 80.06 93 ARG A N 1
ATOM 718 C CA . ARG A 1 93 ? -13.398 9.938 9.213 1.00 80.06 93 ARG A CA 1
ATOM 719 C C . ARG A 1 93 ? -13.057 10.359 7.785 1.00 80.06 93 ARG A C 1
ATOM 721 O O . ARG A 1 93 ? -13.334 9.608 6.853 1.00 80.06 93 ARG A O 1
ATOM 728 N N . ALA A 1 94 ? -12.438 11.526 7.614 1.00 84.69 94 ALA A N 1
ATOM 729 C CA . ALA A 1 94 ? -12.002 11.990 6.298 1.00 84.69 94 ALA A CA 1
ATOM 730 C C . ALA A 1 94 ? -10.964 11.037 5.680 1.00 84.69 94 ALA A C 1
ATOM 732 O O . ALA A 1 94 ? -11.098 10.649 4.521 1.00 84.69 94 ALA A O 1
ATOM 733 N N . VAL A 1 95 ? -9.978 10.597 6.470 1.00 84.06 95 VAL A N 1
ATOM 734 C CA . VAL A 1 95 ? -8.964 9.621 6.048 1.00 84.06 95 VAL A CA 1
ATOM 735 C C . VAL A 1 95 ? -9.608 8.276 5.720 1.00 84.06 95 VAL A C 1
ATOM 737 O O . VAL A 1 95 ? -9.328 7.729 4.660 1.00 84.06 95 VAL A O 1
ATOM 740 N N . ALA A 1 96 ? -10.517 7.771 6.559 1.00 82.94 96 ALA A N 1
ATOM 741 C CA . ALA A 1 96 ? -11.210 6.509 6.304 1.00 82.94 96 ALA A CA 1
ATOM 742 C C . ALA A 1 96 ? -11.995 6.518 4.979 1.00 82.94 96 ALA A C 1
ATOM 744 O O . ALA A 1 96 ? -12.056 5.501 4.293 1.00 82.94 96 ALA A O 1
ATOM 745 N N . GLY A 1 97 ? -12.561 7.669 4.601 1.00 84.69 97 GLY A N 1
ATOM 746 C CA . GLY A 1 97 ? -13.251 7.847 3.325 1.00 84.69 97 GLY A CA 1
ATOM 747 C C . GLY A 1 97 ? -12.308 8.024 2.132 1.00 84.69 97 GLY A C 1
ATOM 748 O O . GLY A 1 97 ? -12.540 7.426 1.085 1.00 84.69 97 GLY A O 1
ATOM 749 N N . ALA A 1 98 ? -11.251 8.829 2.271 1.00 87.25 98 ALA A N 1
ATOM 750 C CA . ALA A 1 98 ? -10.337 9.169 1.176 1.00 87.25 98 ALA A CA 1
ATOM 751 C C . ALA A 1 98 ? -9.342 8.047 0.841 1.00 87.25 98 ALA A C 1
ATOM 753 O O . ALA A 1 98 ? -8.942 7.883 -0.311 1.00 87.25 98 ALA A O 1
ATOM 754 N N . LEU A 1 99 ? -8.938 7.266 1.840 1.00 87.25 99 LEU A N 1
ATOM 755 C CA . LEU A 1 99 ? -7.866 6.290 1.704 1.00 87.25 99 LEU A CA 1
ATOM 756 C C . LEU A 1 99 ? -8.189 5.141 0.723 1.00 87.25 99 LEU A C 1
ATOM 758 O O . LEU A 1 99 ? -7.337 4.866 -0.122 1.00 87.25 99 LEU A O 1
ATOM 762 N N . PRO A 1 100 ? -9.400 4.542 0.719 1.00 87.69 100 PRO A N 1
ATOM 763 C CA . PRO A 1 100 ? -9.776 3.540 -0.283 1.00 87.69 100 PRO A CA 1
ATOM 764 C C . PRO A 1 100 ? -9.709 4.063 -1.726 1.00 87.69 100 PRO A C 1
ATOM 766 O O . PRO A 1 100 ? -9.325 3.336 -2.638 1.00 87.69 100 PRO A O 1
ATOM 769 N N . TRP A 1 101 ? -10.035 5.343 -1.948 1.00 90.38 101 TRP A N 1
ATOM 770 C CA . TRP A 1 101 ? -9.882 5.966 -3.267 1.00 90.38 101 TRP A CA 1
ATOM 771 C C . TRP A 1 101 ? -8.412 6.100 -3.662 1.00 90.38 101 TRP A C 1
ATOM 773 O O . TRP A 1 101 ? -8.060 5.829 -4.808 1.00 90.38 101 TRP A O 1
ATOM 783 N N . GLY A 1 102 ? -7.547 6.476 -2.715 1.00 88.69 102 GLY A N 1
ATOM 784 C CA . GLY A 1 102 ? -6.102 6.529 -2.932 1.00 88.69 102 GLY A CA 1
ATOM 785 C C . GLY A 1 102 ? -5.519 5.166 -3.311 1.00 88.69 102 GLY A C 1
ATOM 786 O O . GLY A 1 102 ? -4.773 5.069 -4.283 1.00 88.69 102 GLY A O 1
ATOM 787 N N . GLU A 1 103 ? -5.911 4.108 -2.599 1.00 89.75 103 GLU A N 1
ATOM 788 C CA . GLU A 1 103 ? -5.519 2.724 -2.905 1.00 89.75 103 GLU A CA 1
ATOM 789 C C . GLU A 1 103 ? -5.957 2.296 -4.303 1.00 89.75 103 GLU A C 1
ATOM 791 O O . GLU A 1 103 ? -5.149 1.770 -5.067 1.00 89.75 103 GLU A O 1
ATOM 796 N N . PHE A 1 104 ? -7.210 2.578 -4.662 1.00 90.75 104 PHE A N 1
ATOM 797 C CA . PHE A 1 104 ? -7.762 2.248 -5.971 1.00 90.75 104 PHE A CA 1
ATOM 798 C C . PHE A 1 104 ? -7.025 2.968 -7.109 1.00 90.75 104 PHE A C 1
ATOM 800 O O . PHE A 1 104 ? -6.646 2.350 -8.104 1.00 90.75 104 PHE A O 1
ATOM 807 N N . ILE A 1 105 ? -6.765 4.270 -6.957 1.00 90.88 105 ILE A N 1
ATOM 808 C CA . ILE A 1 105 ? -6.032 5.054 -7.960 1.00 90.88 105 ILE A CA 1
ATOM 809 C C . ILE A 1 105 ? -4.600 4.525 -8.106 1.00 90.88 105 ILE A C 1
ATOM 811 O O . ILE A 1 105 ? -4.133 4.329 -9.228 1.00 90.88 105 ILE A O 1
ATOM 815 N N . LEU A 1 106 ? -3.906 4.248 -6.997 1.00 87.50 106 LEU A N 1
ATOM 816 C CA . LEU A 1 106 ? -2.556 3.678 -7.034 1.00 87.50 106 LEU A CA 1
ATOM 817 C C . LEU A 1 106 ? -2.533 2.291 -7.685 1.00 87.50 106 LEU A C 1
ATOM 819 O O . LEU A 1 106 ? -1.636 2.022 -8.485 1.00 87.50 106 LEU A O 1
ATOM 823 N N . ALA A 1 107 ? -3.530 1.449 -7.403 1.00 89.19 107 ALA A N 1
ATOM 824 C CA . ALA A 1 107 ? -3.685 0.142 -8.029 1.00 89.19 107 ALA A CA 1
ATOM 825 C C . ALA A 1 107 ? -3.784 0.258 -9.554 1.00 89.19 107 ALA A C 1
ATOM 827 O O . ALA A 1 107 ? -3.018 -0.383 -10.277 1.00 89.19 107 ALA A O 1
ATOM 828 N N . LEU A 1 108 ? -4.672 1.127 -10.046 1.00 89.75 108 LEU A N 1
ATOM 829 C CA . LEU A 1 108 ? -4.841 1.354 -11.480 1.00 89.75 108 LEU A CA 1
ATOM 830 C C . LEU A 1 108 ? -3.570 1.908 -12.122 1.00 89.75 108 LEU A C 1
ATOM 832 O O . LEU A 1 108 ? -3.152 1.415 -13.166 1.00 89.75 108 LEU A O 1
ATOM 836 N N . LEU A 1 109 ? -2.918 2.893 -11.503 1.00 85.06 109 LEU A N 1
ATOM 837 C CA . LEU A 1 109 ? -1.699 3.475 -12.064 1.00 85.06 109 LEU A CA 1
ATOM 838 C C . LEU A 1 109 ? -0.537 2.467 -12.111 1.00 85.06 109 LEU A C 1
ATOM 840 O O . LEU A 1 109 ? 0.248 2.480 -13.063 1.00 85.06 109 LEU A O 1
ATOM 844 N N . LEU A 1 110 ? -0.430 1.572 -11.122 1.00 82.38 110 LEU A N 1
ATOM 845 C CA . LEU A 1 110 ? 0.562 0.495 -11.125 1.00 82.38 110 LEU A CA 1
ATOM 846 C C . LEU A 1 110 ? 0.294 -0.528 -12.234 1.00 82.38 110 LEU A C 1
ATOM 848 O O . LEU A 1 110 ? 1.233 -0.873 -12.952 1.00 82.38 110 LEU A O 1
ATOM 852 N N . ILE A 1 111 ? -0.962 -0.961 -12.397 1.00 84.50 111 ILE A N 1
ATOM 853 C CA . ILE A 1 111 ? -1.387 -1.927 -13.425 1.00 84.50 111 ILE A CA 1
ATOM 854 C C . ILE A 1 111 ? -1.208 -1.346 -14.832 1.00 84.50 111 ILE A C 1
ATOM 856 O O . ILE A 1 111 ? -0.680 -2.013 -15.718 1.00 84.50 111 ILE A O 1
ATOM 860 N N . LEU A 1 112 ? -1.591 -0.082 -15.032 1.00 82.81 112 LEU A N 1
ATOM 861 C CA . LEU A 1 112 ? -1.478 0.617 -16.316 1.00 82.81 112 LEU A CA 1
ATOM 862 C C . LEU A 1 112 ? -0.049 1.077 -16.636 1.00 82.81 112 LEU A C 1
ATOM 864 O O . LEU A 1 112 ? 0.177 1.691 -17.676 1.00 82.81 112 LEU A O 1
ATOM 868 N N . ASN A 1 113 ? 0.919 0.807 -15.755 1.00 80.38 113 ASN A N 1
ATOM 869 C CA . ASN A 1 113 ? 2.302 1.254 -15.897 1.00 80.38 113 ASN A CA 1
ATOM 870 C C . ASN A 1 113 ? 2.433 2.786 -16.079 1.00 80.38 113 ASN A C 1
ATOM 872 O O . ASN A 1 113 ? 3.321 3.286 -16.771 1.00 80.38 113 ASN A O 1
ATOM 876 N N . TRP A 1 114 ? 1.567 3.569 -15.437 1.00 75.69 114 TRP A N 1
ATOM 877 C CA . TRP A 1 114 ? 1.630 5.026 -15.526 1.00 75.69 114 TRP A CA 1
ATOM 878 C C . TRP A 1 114 ? 2.408 5.595 -14.334 1.00 75.69 114 TRP A C 1
ATOM 880 O O . TRP A 1 114 ? 2.143 5.256 -13.183 1.00 75.69 114 TRP A O 1
ATOM 890 N N . PHE A 1 115 ? 3.393 6.463 -14.598 1.00 73.56 115 PHE A N 1
ATOM 891 C CA . PHE A 1 115 ? 4.152 7.195 -13.572 1.00 73.56 115 PHE A CA 1
ATOM 892 C C . PHE A 1 115 ? 4.773 6.293 -12.491 1.00 73.56 115 PHE A C 1
ATOM 894 O O . PHE A 1 115 ? 4.669 6.586 -11.299 1.00 73.56 115 PHE A O 1
ATOM 901 N N . THR A 1 116 ? 5.440 5.205 -12.898 1.00 71.44 116 THR A N 1
ATOM 902 C CA . THR A 1 116 ? 5.946 4.153 -11.995 1.00 71.44 116 THR A CA 1
ATOM 903 C C . THR A 1 116 ? 6.672 4.671 -10.766 1.00 71.44 116 THR A C 1
ATOM 905 O O . THR A 1 116 ? 6.501 4.146 -9.674 1.00 71.44 116 THR A O 1
ATOM 908 N N . LEU A 1 117 ? 7.525 5.679 -10.950 1.00 72.75 117 LEU A N 1
ATOM 909 C CA . LEU A 1 117 ? 8.378 6.167 -9.877 1.00 72.75 117 LEU A CA 1
ATOM 910 C C . LEU A 1 117 ? 7.551 6.840 -8.778 1.00 72.75 117 LEU A C 1
ATOM 912 O O . LEU A 1 117 ? 7.744 6.553 -7.597 1.00 72.75 117 LEU A O 1
ATOM 916 N N . LEU A 1 118 ? 6.591 7.686 -9.165 1.00 76.12 118 LEU A N 1
ATOM 917 C CA . LEU A 1 118 ? 5.693 8.329 -8.212 1.00 76.12 118 LEU A CA 1
ATOM 918 C C . LEU A 1 118 ? 4.769 7.298 -7.559 1.00 76.12 118 LEU A C 1
ATOM 920 O O . LEU A 1 118 ? 4.618 7.296 -6.343 1.00 76.12 118 LEU A O 1
ATOM 924 N N . THR A 1 119 ? 4.181 6.402 -8.350 1.00 78.25 119 THR A N 1
ATOM 925 C CA . THR A 1 119 ? 3.188 5.435 -7.862 1.00 78.25 119 THR A CA 1
ATOM 926 C C . THR A 1 119 ? 3.800 4.398 -6.931 1.00 78.25 119 THR A C 1
ATOM 928 O O . THR A 1 119 ? 3.224 4.121 -5.880 1.00 78.25 119 THR A O 1
ATOM 931 N N . ALA A 1 120 ? 4.997 3.892 -7.238 1.00 77.38 120 ALA A N 1
ATOM 932 C CA . ALA A 1 120 ? 5.738 3.010 -6.342 1.00 77.38 120 ALA A CA 1
ATOM 933 C C . ALA A 1 120 ? 6.149 3.733 -5.048 1.00 77.38 120 ALA A C 1
ATOM 935 O O . ALA A 1 120 ? 5.972 3.178 -3.967 1.00 77.38 120 ALA A O 1
ATOM 936 N N . SER A 1 121 ? 6.602 4.991 -5.129 1.00 79.12 121 SER A N 1
ATOM 937 C CA . SER A 1 121 ? 6.954 5.782 -3.935 1.00 79.12 121 SER A CA 1
ATOM 938 C C . SER A 1 121 ? 5.744 6.037 -3.030 1.00 79.12 121 SER A C 1
ATOM 940 O O . SER A 1 121 ? 5.829 5.854 -1.817 1.00 79.12 121 SER A O 1
ATOM 942 N N . LEU A 1 122 ? 4.599 6.406 -3.613 1.00 86.50 122 LEU A N 1
ATOM 943 C CA . LEU A 1 122 ? 3.347 6.594 -2.875 1.00 86.50 122 LEU A CA 1
ATOM 944 C C . LEU A 1 122 ? 2.843 5.281 -2.269 1.00 86.50 122 LEU A C 1
ATOM 946 O O . LEU A 1 122 ? 2.391 5.278 -1.129 1.00 86.50 122 LEU A O 1
ATOM 950 N N . THR A 1 123 ? 2.976 4.166 -2.990 1.00 84.44 123 THR A N 1
ATOM 951 C CA . THR A 1 123 ? 2.624 2.831 -2.483 1.00 84.44 123 THR A CA 1
ATOM 952 C C . THR A 1 123 ? 3.473 2.456 -1.271 1.00 84.44 123 THR A C 1
ATOM 954 O O . THR A 1 123 ? 2.937 2.003 -0.265 1.00 84.44 123 THR A O 1
ATOM 957 N N . ILE A 1 124 ? 4.784 2.702 -1.325 1.00 85.75 124 ILE A N 1
ATOM 958 C CA . ILE A 1 124 ? 5.693 2.491 -0.192 1.00 85.75 124 ILE A CA 1
ATOM 959 C C . ILE A 1 124 ? 5.281 3.364 1.003 1.00 85.75 124 ILE A C 1
ATOM 961 O O . ILE A 1 124 ? 5.177 2.861 2.120 1.00 85.75 124 ILE A O 1
ATOM 965 N N . GLY A 1 125 ? 5.003 4.653 0.776 1.00 86.44 125 GLY A N 1
ATOM 966 C CA . GLY A 1 125 ? 4.542 5.566 1.826 1.00 86.44 125 GLY A CA 1
ATOM 967 C C . GLY A 1 125 ? 3.229 5.112 2.470 1.00 86.44 125 GLY A C 1
ATOM 968 O O . GLY A 1 125 ? 3.095 5.128 3.693 1.00 86.44 125 GLY A O 1
ATOM 969 N N . LEU A 1 126 ? 2.287 4.638 1.656 1.00 86.19 126 LEU A N 1
ATOM 970 C CA . LEU A 1 126 ? 1.010 4.115 2.126 1.00 86.19 126 LEU A CA 1
ATOM 971 C C . LEU A 1 126 ? 1.188 2.833 2.955 1.00 86.19 126 LEU A C 1
ATOM 973 O O . LEU A 1 126 ? 0.636 2.729 4.049 1.00 86.19 126 LEU A O 1
ATOM 977 N N . LEU A 1 127 ? 1.999 1.882 2.479 1.00 84.50 127 LEU A N 1
ATOM 978 C CA . LEU A 1 127 ? 2.316 0.651 3.211 1.00 84.50 127 LEU A CA 1
ATOM 979 C C . LEU A 1 127 ? 3.034 0.940 4.536 1.00 84.50 127 LEU A C 1
ATOM 981 O O . LEU A 1 127 ? 2.740 0.295 5.545 1.00 84.50 127 LEU A O 1
ATOM 985 N N . MET A 1 128 ? 3.930 1.931 4.564 1.00 83.94 128 MET A N 1
ATOM 986 C CA . MET A 1 128 ? 4.568 2.388 5.800 1.00 83.94 128 MET A CA 1
ATOM 987 C C . M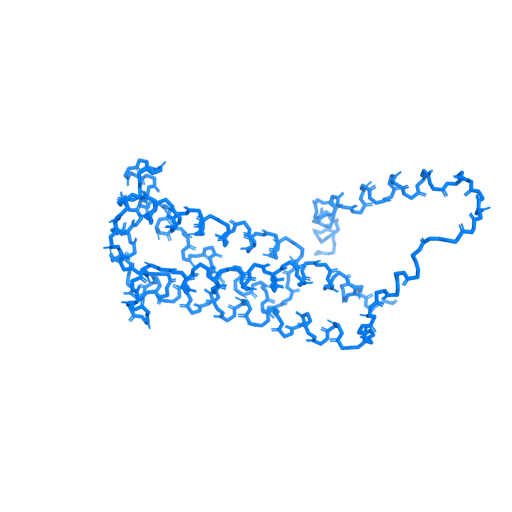ET A 1 128 ? 3.549 2.957 6.785 1.00 83.94 128 MET A C 1
ATOM 989 O O . MET A 1 128 ? 3.571 2.577 7.954 1.00 83.94 128 MET A O 1
ATOM 993 N N . LEU A 1 129 ? 2.629 3.811 6.326 1.00 84.06 129 LEU A N 1
ATOM 994 C CA . LEU A 1 129 ? 1.581 4.379 7.176 1.00 84.06 129 LEU A CA 1
ATOM 995 C C . LEU A 1 129 ? 0.704 3.278 7.792 1.00 84.06 129 LEU A C 1
ATOM 997 O O . LEU A 1 129 ? 0.456 3.284 8.997 1.00 84.06 129 LEU A O 1
ATOM 1001 N N . PHE A 1 130 ? 0.297 2.293 6.988 1.00 79.75 130 PHE A N 1
ATOM 1002 C CA . PHE A 1 130 ? -0.458 1.136 7.471 1.00 79.75 130 PHE A CA 1
ATOM 1003 C C . PHE A 1 130 ? 0.312 0.281 8.469 1.00 79.75 130 PHE A C 1
ATOM 1005 O O . PHE A 1 130 ? -0.255 -0.208 9.447 1.00 79.75 130 PHE A O 1
ATOM 1012 N N . THR A 1 131 ? 1.598 0.064 8.216 1.00 82.25 131 THR A N 1
ATOM 1013 C CA . THR A 1 131 ? 2.451 -0.731 9.101 1.00 82.25 131 THR A CA 1
ATOM 1014 C C . THR A 1 131 ? 2.664 -0.005 10.426 1.00 82.25 131 THR A C 1
ATOM 1016 O O . THR A 1 131 ? 2.513 -0.615 11.479 1.00 82.25 131 THR A O 1
ATOM 1019 N N . ALA A 1 132 ? 2.906 1.308 10.396 1.00 82.31 132 ALA A N 1
ATOM 1020 C CA . ALA A 1 132 ? 3.014 2.135 11.594 1.00 82.31 132 ALA A CA 1
ATOM 1021 C C . ALA A 1 132 ? 1.725 2.097 12.428 1.00 82.31 132 ALA A C 1
ATOM 1023 O O . ALA A 1 132 ? 1.791 1.897 13.640 1.00 82.31 132 ALA A O 1
ATOM 1024 N N . ALA A 1 133 ? 0.558 2.213 11.785 1.00 77.31 133 ALA A N 1
ATOM 1025 C CA . ALA A 1 133 ? -0.729 2.092 12.461 1.00 77.31 133 ALA A CA 1
ATOM 1026 C C . ALA A 1 133 ? -0.867 0.726 13.163 1.00 77.31 133 ALA A C 1
ATOM 1028 O O . ALA A 1 133 ? -1.105 0.679 14.369 1.00 77.31 133 ALA A O 1
ATOM 1029 N N . GLN A 1 134 ? -0.611 -0.386 12.466 1.00 77.00 134 GLN A N 1
ATOM 1030 C CA . GLN A 1 134 ? -0.659 -1.727 13.069 1.00 77.00 134 GLN A CA 1
ATOM 1031 C C . GLN A 1 134 ? 0.334 -1.906 14.227 1.00 77.00 134 GLN A C 1
ATOM 1033 O O . GLN A 1 134 ? -0.037 -2.448 15.268 1.00 77.00 134 GLN A O 1
ATOM 1038 N N . CYS A 1 135 ? 1.569 -1.410 14.092 1.00 80.44 135 CYS A N 1
ATOM 1039 C CA . CYS A 1 135 ? 2.563 -1.447 15.166 1.00 80.44 135 CYS A CA 1
ATOM 1040 C C . CYS A 1 135 ? 2.087 -0.690 16.414 1.00 80.44 135 CYS A C 1
ATOM 1042 O O . CYS A 1 135 ? 2.270 -1.179 17.527 1.00 80.44 135 CYS A O 1
ATOM 1044 N N . VAL A 1 136 ? 1.439 0.470 16.249 1.00 78.31 136 VAL A N 1
ATOM 1045 C CA . VAL A 1 136 ? 0.872 1.238 17.371 1.00 78.31 136 VAL A CA 1
ATOM 1046 C C . VAL A 1 136 ? -0.274 0.478 18.049 1.00 78.31 136 VAL A C 1
ATOM 1048 O O . VAL A 1 136 ? -0.341 0.483 19.278 1.00 78.31 136 VAL A O 1
ATOM 1051 N N . THR A 1 137 ? -1.148 -0.198 17.291 1.00 74.12 137 THR A N 1
ATOM 1052 C CA . THR A 1 137 ? -2.204 -1.061 17.861 1.00 74.12 137 THR A CA 1
ATOM 1053 C C . THR A 1 137 ? -1.606 -2.186 18.702 1.00 74.12 137 THR A C 1
ATOM 1055 O O . THR A 1 137 ? -2.010 -2.379 19.850 1.00 74.12 137 THR A O 1
ATOM 1058 N N . LEU A 1 138 ? -0.609 -2.889 18.152 1.00 75.75 138 LEU A N 1
ATOM 1059 C CA . LEU A 1 138 ? 0.060 -4.008 18.818 1.00 75.75 138 LEU A CA 1
ATOM 1060 C C . LEU A 1 138 ? 0.811 -3.565 20.075 1.00 75.75 138 LEU A C 1
ATOM 1062 O O . LEU A 1 138 ? 0.685 -4.203 21.117 1.00 75.75 138 LEU A O 1
ATOM 1066 N N . ALA A 1 1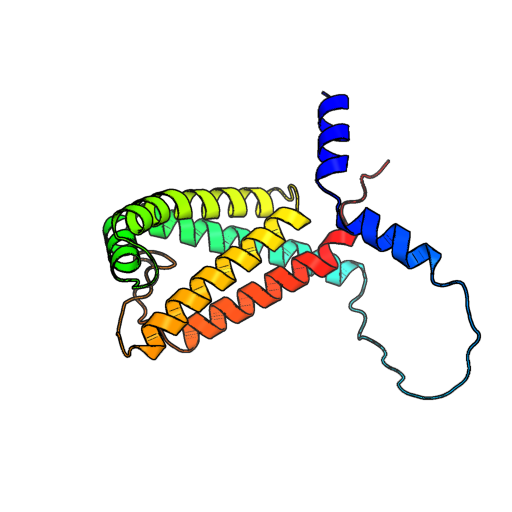39 ? 1.536 -2.445 20.013 1.00 77.62 139 ALA A N 1
ATOM 1067 C CA . ALA A 1 139 ? 2.266 -1.894 21.156 1.00 77.62 139 ALA A CA 1
ATOM 1068 C C . ALA A 1 139 ? 1.342 -1.497 22.320 1.00 77.62 139 ALA A C 1
ATOM 1070 O O . ALA A 1 139 ? 1.774 -1.453 23.469 1.00 77.62 139 ALA A O 1
ATOM 1071 N N . ARG A 1 140 ? 0.063 -1.227 22.036 1.00 74.19 140 ARG A N 1
ATOM 1072 C CA . ARG A 1 140 ? -0.965 -0.925 23.042 1.00 74.19 140 ARG A CA 1
ATOM 1073 C C . ARG A 1 140 ? -1.693 -2.165 23.564 1.00 74.19 140 ARG A C 1
ATOM 1075 O O . ARG A 1 140 ? -2.604 -2.019 24.372 1.00 74.19 140 ARG A O 1
ATOM 1082 N N . GLY A 1 141 ? -1.329 -3.361 23.096 1.00 66.44 141 GLY A N 1
ATOM 1083 C CA . GLY A 1 141 ? -1.965 -4.619 23.492 1.00 66.44 141 GLY A CA 1
ATOM 1084 C C . GLY A 1 141 ? -3.425 -4.744 23.045 1.00 66.44 141 GLY A C 1
ATOM 1085 O O . GLY A 1 141 ? -4.153 -5.583 23.571 1.00 66.44 141 GLY A O 1
ATOM 1086 N N . GLN A 1 142 ? -3.877 -3.913 22.100 1.00 65.12 142 GLN A N 1
ATOM 1087 C CA . GLN A 1 142 ? -5.245 -3.974 21.600 1.00 65.12 142 GLN A CA 1
ATOM 1088 C C . GLN A 1 142 ? -5.361 -5.093 20.564 1.00 65.12 142 GLN A C 1
ATOM 1090 O O . GLN A 1 142 ? -4.651 -5.098 19.561 1.00 65.12 142 GLN A O 1
ATOM 1095 N N . GLN A 1 143 ? -6.276 -6.034 20.790 1.00 63.56 143 GLN A N 1
ATOM 1096 C CA . GLN A 1 143 ? -6.646 -7.015 19.774 1.00 63.56 143 GLN A CA 1
ATOM 1097 C C . GLN A 1 143 ? -7.724 -6.402 18.885 1.00 63.56 143 GLN A C 1
ATOM 1099 O O . GLN A 1 143 ? -8.904 -6.437 19.221 1.00 63.56 143 GLN A O 1
ATOM 1104 N N . VAL A 1 144 ? -7.296 -5.782 17.789 1.00 65.25 144 VAL A N 1
ATOM 1105 C CA . VAL A 1 144 ? -8.186 -5.235 16.759 1.00 65.25 144 VAL A CA 1
ATOM 1106 C C . VAL A 1 144 ? -8.059 -6.108 15.517 1.00 65.25 144 VAL A C 1
ATOM 1108 O O . VAL A 1 144 ? -6.948 -6.493 15.141 1.00 65.25 144 VAL A O 1
ATOM 1111 N N . ASP A 1 145 ? -9.185 -6.420 14.885 1.00 67.25 145 ASP A N 1
ATOM 1112 C CA . ASP A 1 145 ? -9.200 -7.206 13.655 1.00 67.25 145 ASP A CA 1
ATOM 1113 C C . ASP A 1 145 ? -8.650 -6.379 12.481 1.00 67.25 145 ASP A C 1
ATOM 1115 O O . ASP A 1 145 ? -8.927 -5.175 12.340 1.00 67.25 145 ASP A O 1
ATOM 1119 N N . CYS A 1 146 ? -7.826 -7.011 11.642 1.00 64.19 146 CYS A N 1
ATOM 1120 C CA . CYS A 1 146 ? -7.142 -6.361 10.532 1.00 64.19 146 CYS A CA 1
ATOM 1121 C C . CYS A 1 146 ? -8.102 -6.119 9.358 1.00 64.19 146 CYS A C 1
ATOM 1123 O O . CYS A 1 146 ? -8.113 -6.852 8.382 1.00 64.19 146 CYS A O 1
ATOM 1125 N N . HIS A 1 147 ? -8.842 -5.014 9.369 1.00 66.88 147 HIS A N 1
ATOM 1126 C CA . HIS A 1 147 ? -9.741 -4.657 8.259 1.00 66.88 147 HIS A CA 1
ATOM 1127 C C . HIS A 1 147 ? -9.008 -4.104 7.015 1.00 66.88 147 HIS A C 1
ATOM 1129 O O . HIS A 1 147 ? -9.589 -3.374 6.209 1.00 66.88 147 HIS A O 1
ATOM 1135 N N . CYS A 1 148 ? -7.717 -4.414 6.837 1.00 64.31 148 CYS A N 1
ATOM 1136 C CA . CYS A 1 148 ? -6.907 -3.924 5.716 1.00 64.31 148 CYS A CA 1
ATOM 1137 C C . CYS A 1 148 ? -7.429 -4.404 4.352 1.00 64.31 148 CYS A C 1
ATOM 1139 O O . CYS A 1 148 ? -7.312 -3.661 3.375 1.00 64.31 148 CYS A O 1
ATOM 1141 N N . PHE A 1 149 ? -8.042 -5.588 4.308 1.00 65.00 149 PHE A N 1
ATOM 1142 C CA . PHE A 1 149 ? -8.699 -6.161 3.130 1.00 65.00 149 PHE A CA 1
ATOM 1143 C C . PHE A 1 149 ? -10.227 -6.231 3.296 1.00 65.00 149 PHE A C 1
ATOM 1145 O O . PHE A 1 149 ? -10.890 -6.970 2.578 1.00 65.00 149 PHE A O 1
ATOM 1152 N N . GLY A 1 150 ? -10.807 -5.463 4.228 1.00 62.41 150 GLY A N 1
ATOM 1153 C CA . GLY A 1 150 ? -12.216 -5.608 4.620 1.00 62.41 150 GLY A CA 1
ATOM 1154 C C . GLY A 1 150 ? -12.522 -6.986 5.219 1.00 62.41 150 GLY A C 1
ATOM 1155 O O . GLY A 1 150 ? -11.618 -7.678 5.682 1.00 62.41 150 GLY A O 1
ATOM 1156 N N . GLY A 1 151 ? -13.788 -7.409 5.172 1.00 56.62 151 GLY A N 1
ATOM 1157 C CA . GLY A 1 151 ? -14.258 -8.703 5.678 1.00 56.62 151 GLY A CA 1
ATOM 1158 C C . GLY A 1 151 ? -13.711 -9.942 4.960 1.00 56.62 151 GLY A C 1
ATOM 1159 O O . GLY A 1 151 ? -14.052 -11.053 5.364 1.00 56.62 151 GLY A O 1
ATOM 1160 N N . PHE A 1 152 ? -12.862 -9.779 3.935 1.00 58.25 152 PHE A N 1
ATOM 1161 C CA . PHE A 1 152 ? -12.118 -10.878 3.307 1.00 58.25 152 PHE A CA 1
ATOM 1162 C C . PHE A 1 152 ? -11.003 -11.432 4.194 1.00 58.25 152 PHE A C 1
ATOM 1164 O O . PHE A 1 152 ? -10.558 -12.554 3.972 1.00 58.25 152 PHE A O 1
ATOM 1171 N N . ASP A 1 153 ? -10.550 -10.654 5.175 1.00 59.38 153 ASP A N 1
ATOM 1172 C CA . ASP A 1 153 ? -9.446 -11.023 6.048 1.00 59.38 153 ASP A CA 1
ATOM 1173 C C . ASP A 1 153 ? -9.787 -10.567 7.472 1.00 59.38 153 ASP A C 1
ATOM 1175 O O . ASP A 1 153 ? -9.419 -9.484 7.912 1.00 59.38 153 ASP A O 1
ATOM 1179 N N . GLN A 1 154 ? -10.567 -11.379 8.191 1.00 59.50 154 GLN A N 1
ATOM 1180 C CA . GLN A 1 154 ? -10.941 -11.128 9.595 1.00 59.50 154 GLN A CA 1
ATOM 1181 C C . GLN A 1 154 ? -9.853 -11.615 10.566 1.00 59.50 154 GLN A C 1
ATOM 1183 O O . GLN A 1 154 ? -10.130 -12.052 11.682 1.00 59.50 154 GLN A O 1
ATOM 1188 N N . GLU A 1 155 ? -8.597 -11.610 10.121 1.00 62.34 155 GLU A N 1
ATOM 1189 C CA . GLU A 1 155 ? -7.480 -12.087 10.919 1.00 62.34 155 GLU A CA 1
ATOM 1190 C C . GLU A 1 155 ? -7.070 -11.013 11.938 1.00 62.34 155 GLU A C 1
ATOM 1192 O O . GLU A 1 155 ? -7.000 -9.813 11.640 1.00 62.34 155 GLU A O 1
ATOM 1197 N N . LYS A 1 156 ? -6.800 -11.435 13.176 1.00 65.19 156 LYS A N 1
ATOM 1198 C CA . LYS A 1 156 ? -6.298 -10.534 14.218 1.00 65.19 156 LYS A CA 1
ATOM 1199 C C . LYS A 1 156 ? -4.951 -9.959 13.788 1.00 65.19 156 LYS A C 1
ATOM 1201 O O . LYS A 1 156 ? -4.096 -10.691 13.287 1.00 65.19 156 LYS A O 1
ATOM 1206 N N . ILE A 1 157 ? -4.734 -8.661 14.021 1.00 65.69 157 ILE A N 1
ATOM 1207 C CA . ILE A 1 157 ? -3.428 -8.039 13.759 1.00 65.69 157 ILE A CA 1
ATOM 1208 C C . ILE A 1 157 ? -2.351 -8.811 14.538 1.00 65.69 157 ILE A C 1
ATOM 1210 O O . ILE A 1 157 ? -2.466 -9.008 15.748 1.00 65.69 157 ILE A O 1
ATOM 1214 N N . GLY A 1 158 ? -1.303 -9.248 13.837 1.00 71.75 158 GLY A N 1
ATOM 1215 C CA . GLY A 1 158 ? -0.274 -10.123 14.391 1.00 71.75 158 GLY A CA 1
ATOM 1216 C C . GLY A 1 158 ? 1.029 -10.110 13.583 1.00 71.75 158 GLY A C 1
ATOM 1217 O O . GLY A 1 158 ? 1.169 -9.348 12.626 1.00 71.75 158 GLY A O 1
ATOM 1218 N N . PRO A 1 159 ? 2.009 -10.965 13.932 1.00 74.38 159 PRO A N 1
ATOM 1219 C CA . PRO A 1 159 ? 3.308 -11.011 13.252 1.00 74.38 159 PRO A CA 1
ATOM 1220 C C . PRO A 1 159 ? 3.189 -11.304 11.750 1.00 74.38 159 PRO A C 1
ATOM 1222 O O . PRO A 1 159 ? 3.965 -10.788 10.948 1.00 74.38 159 PRO A O 1
ATOM 1225 N N . HIS A 1 160 ? 2.186 -12.097 11.364 1.00 77.19 160 HIS A N 1
ATOM 1226 C CA . HIS A 1 160 ? 1.917 -12.453 9.975 1.00 77.19 160 HIS A CA 1
ATOM 1227 C C . HIS A 1 160 ? 1.497 -11.240 9.127 1.00 77.19 160 HIS A C 1
ATOM 1229 O O . HIS A 1 160 ? 2.005 -11.060 8.018 1.00 77.19 160 HIS A O 1
ATOM 1235 N N . THR A 1 161 ? 0.650 -10.347 9.658 1.00 75.75 161 THR A N 1
ATOM 1236 C CA . THR A 1 161 ? 0.203 -9.152 8.922 1.00 75.75 161 THR A CA 1
ATOM 1237 C C . THR A 1 161 ? 1.350 -8.162 8.706 1.00 75.75 161 THR A C 1
ATOM 1239 O O . THR A 1 161 ? 1.470 -7.575 7.626 1.00 75.75 161 THR A O 1
ATOM 1242 N N . LEU A 1 162 ? 2.248 -8.035 9.690 1.00 77.81 162 LEU A N 1
ATOM 1243 C CA . LEU A 1 162 ? 3.481 -7.253 9.566 1.00 77.81 162 LEU A CA 1
ATOM 1244 C C . LEU A 1 162 ? 4.438 -7.856 8.534 1.00 77.81 162 LEU A C 1
ATOM 1246 O O . LEU A 1 162 ? 4.976 -7.121 7.705 1.00 77.81 162 LEU A O 1
ATOM 1250 N N . LEU A 1 163 ? 4.619 -9.180 8.542 1.00 83.94 163 LEU A N 1
ATOM 1251 C CA . LEU A 1 163 ? 5.465 -9.876 7.572 1.00 83.94 163 LEU A CA 1
ATOM 1252 C C . LEU A 1 163 ? 4.943 -9.696 6.142 1.00 83.94 163 LEU A C 1
ATOM 1254 O O . LEU A 1 163 ? 5.716 -9.354 5.249 1.00 83.94 163 LEU A O 1
ATOM 1258 N N . ARG A 1 164 ? 3.630 -9.849 5.927 1.00 82.38 164 ARG A N 1
ATOM 1259 C CA . ARG A 1 164 ? 2.992 -9.589 4.629 1.00 82.38 164 ARG A CA 1
ATOM 1260 C C . ARG A 1 164 ? 3.283 -8.172 4.143 1.00 82.38 164 ARG A C 1
ATOM 1262 O O . ARG A 1 164 ? 3.718 -7.992 3.008 1.00 82.38 164 ARG A O 1
ATOM 1269 N N . ASN A 1 165 ? 3.087 -7.170 5.000 1.00 84.69 165 ASN A N 1
ATOM 1270 C CA . ASN A 1 165 ? 3.368 -5.781 4.644 1.00 84.69 165 ASN A CA 1
ATOM 1271 C C . ASN A 1 165 ? 4.853 -5.547 4.345 1.00 84.69 165 ASN A C 1
ATOM 1273 O O . ASN A 1 165 ? 5.171 -4.831 3.398 1.00 84.69 165 ASN A O 1
ATOM 1277 N N . ALA A 1 166 ? 5.758 -6.167 5.105 1.00 84.94 166 ALA A N 1
ATOM 1278 C CA . ALA A 1 166 ? 7.193 -6.095 4.853 1.00 84.94 166 ALA A CA 1
ATOM 1279 C C . ALA A 1 166 ? 7.557 -6.676 3.481 1.00 84.94 166 ALA A C 1
ATOM 1281 O O . ALA A 1 166 ? 8.278 -6.034 2.718 1.00 84.94 166 ALA A O 1
ATOM 1282 N N . ILE A 1 167 ? 6.999 -7.835 3.121 1.00 87.50 167 ILE A N 1
ATOM 1283 C CA . ILE A 1 167 ? 7.195 -8.452 1.803 1.00 87.50 167 ILE A CA 1
ATOM 1284 C C . ILE A 1 167 ? 6.676 -7.528 0.694 1.00 87.50 167 ILE A C 1
ATOM 1286 O O . ILE A 1 167 ? 7.388 -7.275 -0.276 1.00 87.50 167 ILE A O 1
ATOM 1290 N N . LEU A 1 168 ? 5.474 -6.963 0.847 1.00 85.06 168 LEU A N 1
ATOM 1291 C CA . LEU A 1 168 ? 4.913 -6.022 -0.129 1.00 85.06 168 LEU A CA 1
ATOM 1292 C C . LEU A 1 168 ? 5.773 -4.757 -0.272 1.00 85.06 168 LEU A C 1
ATOM 1294 O O . LEU A 1 168 ? 6.004 -4.299 -1.390 1.00 85.06 168 LEU A O 1
ATOM 1298 N N . MET A 1 169 ? 6.306 -4.220 0.830 1.00 85.19 169 MET A N 1
ATOM 1299 C CA . MET A 1 169 ? 7.236 -3.084 0.792 1.00 85.19 169 MET A CA 1
ATOM 1300 C C . MET A 1 169 ? 8.536 -3.429 0.060 1.00 85.19 169 MET A C 1
ATOM 1302 O O . MET A 1 169 ? 9.009 -2.620 -0.737 1.00 85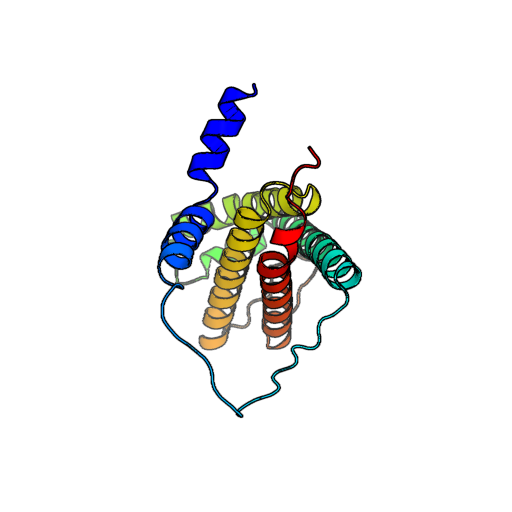.19 169 MET A O 1
ATOM 1306 N N . LEU A 1 170 ? 9.092 -4.626 0.270 1.00 87.06 170 LEU A N 1
ATOM 1307 C CA . LEU A 1 170 ? 10.284 -5.088 -0.447 1.00 87.06 170 LEU A CA 1
ATOM 1308 C C . LEU A 1 170 ? 10.022 -5.236 -1.950 1.00 87.06 170 LEU A C 1
ATOM 1310 O O . LEU A 1 170 ? 10.845 -4.804 -2.757 1.00 87.06 170 LEU A O 1
ATOM 1314 N N . ILE A 1 171 ? 8.861 -5.773 -2.339 1.00 85.56 171 ILE A N 1
ATOM 1315 C CA . ILE A 1 171 ? 8.453 -5.861 -3.750 1.00 85.56 171 ILE A CA 1
ATOM 1316 C C . ILE A 1 171 ? 8.301 -4.455 -4.345 1.00 85.56 171 ILE A C 1
ATOM 1318 O O . ILE A 1 171 ? 8.780 -4.202 -5.449 1.00 85.56 171 ILE A O 1
ATOM 1322 N N . ALA A 1 172 ? 7.690 -3.517 -3.619 1.00 83.56 172 ALA A N 1
ATOM 1323 C CA . ALA A 1 172 ? 7.538 -2.137 -4.077 1.00 83.56 172 ALA A CA 1
ATOM 1324 C C . ALA A 1 172 ? 8.887 -1.424 -4.237 1.00 83.56 172 ALA A C 1
ATOM 1326 O O . ALA A 1 172 ? 9.094 -0.718 -5.226 1.00 83.56 172 ALA A O 1
ATOM 1327 N N . LEU A 1 173 ? 9.831 -1.661 -3.323 1.00 84.69 173 LEU A N 1
ATOM 1328 C CA . LEU A 1 173 ? 11.196 -1.152 -3.425 1.00 84.69 173 LEU A CA 1
ATOM 1329 C C . LEU A 1 173 ? 11.931 -1.757 -4.628 1.00 84.69 173 LEU A C 1
ATOM 1331 O O . LEU A 1 173 ? 12.581 -1.032 -5.380 1.00 84.69 173 LEU A O 1
ATOM 1335 N N . TRP A 1 174 ? 11.784 -3.063 -4.857 1.00 83.75 174 TRP A N 1
ATOM 1336 C CA . TRP A 1 174 ? 12.345 -3.731 -6.030 1.00 83.75 174 TRP A CA 1
ATOM 1337 C C . TRP A 1 174 ? 11.800 -3.130 -7.329 1.00 83.75 174 TRP A C 1
ATOM 1339 O O . TRP A 1 174 ? 12.560 -2.756 -8.221 1.00 83.75 174 TRP A O 1
ATOM 1349 N N . VAL A 1 175 ? 10.481 -2.960 -7.423 1.00 81.00 175 VAL A N 1
ATOM 1350 C CA . VAL A 1 175 ? 9.832 -2.297 -8.560 1.00 81.00 175 VAL A CA 1
ATOM 1351 C C . VAL A 1 175 ? 10.386 -0.886 -8.759 1.00 81.00 175 VAL A C 1
ATOM 1353 O O . VAL A 1 175 ? 10.703 -0.517 -9.889 1.00 81.00 175 VAL A O 1
ATOM 1356 N N . LEU A 1 176 ? 10.545 -0.107 -7.687 1.00 79.62 176 LEU A N 1
ATOM 1357 C CA . LEU A 1 176 ? 11.074 1.255 -7.758 1.00 79.62 176 LEU A CA 1
ATOM 1358 C C . LEU A 1 176 ? 12.501 1.289 -8.335 1.00 79.62 176 LEU A C 1
ATOM 1360 O O . LEU A 1 176 ? 12.799 2.135 -9.177 1.00 79.62 176 LEU A O 1
ATOM 1364 N N . VAL A 1 177 ? 13.362 0.357 -7.916 1.00 76.88 177 VAL A N 1
ATOM 1365 C CA . VAL A 1 177 ? 14.772 0.292 -8.335 1.00 76.88 177 VAL A CA 1
ATOM 1366 C C . VAL A 1 177 ? 14.923 -0.240 -9.765 1.00 76.88 177 VAL A C 1
ATOM 1368 O O . VAL A 1 177 ? 15.670 0.328 -10.562 1.00 76.88 177 VAL A O 1
ATOM 1371 N N . PHE A 1 178 ? 14.210 -1.313 -10.118 1.00 73.06 178 PHE A N 1
ATOM 1372 C CA . PHE A 1 178 ? 14.448 -2.046 -11.367 1.00 73.06 178 PHE A CA 1
ATOM 1373 C C . PHE A 1 178 ? 13.542 -1.618 -12.525 1.00 73.06 178 PHE A C 1
ATOM 1375 O O . PHE A 1 178 ? 13.944 -1.724 -13.685 1.00 73.06 178 PHE A O 1
ATOM 1382 N N . ASN A 1 179 ? 12.355 -1.063 -12.259 1.00 69.50 179 ASN A N 1
ATOM 1383 C CA . ASN A 1 179 ? 11.455 -0.646 -13.334 1.00 69.50 179 ASN A CA 1
ATOM 1384 C C . ASN A 1 179 ? 11.935 0.622 -14.070 1.00 69.50 179 ASN A C 1
ATOM 1386 O O . ASN A 1 179 ? 11.464 0.910 -15.170 1.00 69.50 179 ASN A O 1
ATOM 1390 N N . TRP A 1 180 ? 12.891 1.381 -13.522 1.00 57.72 180 TRP A N 1
ATOM 1391 C CA . TRP A 1 180 ? 13.440 2.569 -14.193 1.00 57.72 180 TRP A CA 1
ATOM 1392 C C . TRP A 1 180 ? 14.052 2.255 -15.572 1.00 57.72 180 TRP A C 1
ATOM 1394 O O . TRP A 1 180 ? 14.087 3.117 -16.448 1.00 57.72 180 TRP A O 1
ATOM 1404 N N . ARG A 1 181 ? 14.488 1.007 -15.804 1.00 51.22 181 ARG A N 1
ATOM 1405 C CA . ARG A 1 181 ? 15.143 0.594 -17.056 1.00 51.22 181 ARG A CA 1
ATOM 1406 C C . ARG A 1 181 ? 14.194 0.471 -18.261 1.00 51.22 181 ARG A C 1
ATOM 1408 O O . ARG A 1 181 ? 14.689 0.427 -19.379 1.00 51.22 181 ARG A O 1
ATOM 1415 N N . TYR A 1 182 ? 12.874 0.418 -18.051 1.00 49.41 182 TYR A N 1
ATOM 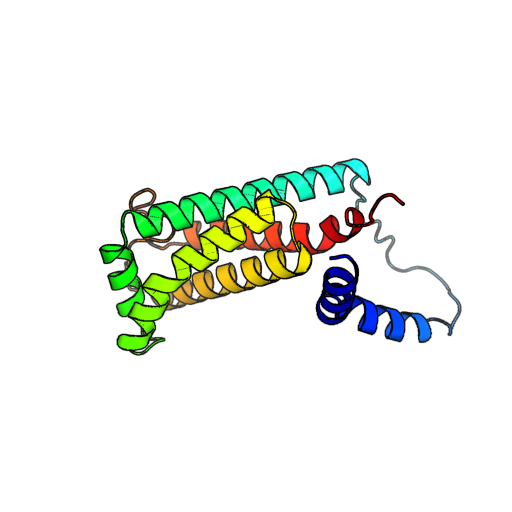1416 C CA . TYR A 1 182 ? 11.887 0.115 -19.106 1.00 49.41 182 TYR A CA 1
ATOM 1417 C C . TYR A 1 182 ? 11.036 1.311 -19.564 1.00 49.41 182 TYR A C 1
ATOM 1419 O O . TYR A 1 182 ? 10.249 1.180 -20.495 1.00 49.41 182 TYR A O 1
ATOM 1427 N N . SER A 1 183 ? 11.183 2.486 -18.942 1.00 45.72 183 SER A N 1
ATOM 1428 C CA . SER A 1 183 ? 10.448 3.701 -19.337 1.00 45.72 183 SER A CA 1
ATOM 1429 C C . SER A 1 183 ? 11.161 4.538 -20.408 1.00 45.72 183 SER A C 1
ATOM 1431 O O . SER A 1 183 ? 10.779 5.688 -20.615 1.00 45.72 183 SER A O 1
ATOM 1433 N N . ALA A 1 184 ? 12.187 4.008 -21.083 1.00 38.84 184 ALA A N 1
ATOM 1434 C CA . ALA A 1 184 ? 12.713 4.666 -22.274 1.00 38.84 184 ALA A CA 1
ATOM 1435 C C . ALA A 1 184 ? 11.665 4.521 -23.391 1.00 38.84 184 ALA A C 1
ATOM 1437 O O . ALA A 1 184 ? 11.382 3.388 -23.785 1.00 38.84 184 ALA A O 1
ATOM 1438 N N . PRO A 1 185 ? 11.043 5.612 -23.878 1.00 40.59 185 PRO A N 1
ATOM 1439 C CA . PRO A 1 185 ? 10.225 5.514 -25.074 1.00 40.59 185 PRO A CA 1
ATOM 1440 C C . PRO A 1 185 ? 11.120 4.997 -26.201 1.00 40.59 185 PRO A C 1
ATOM 1442 O O . PRO A 1 185 ? 12.215 5.517 -26.409 1.00 40.59 185 PRO A O 1
ATOM 1445 N N . ALA A 1 186 ? 10.665 3.951 -26.887 1.00 42.47 186 ALA A N 1
ATOM 1446 C CA . ALA A 1 186 ? 11.224 3.592 -28.176 1.00 42.47 186 ALA A CA 1
ATOM 1447 C C . ALA A 1 186 ? 11.006 4.795 -29.104 1.00 42.47 186 ALA A C 1
ATOM 1449 O O . ALA A 1 186 ? 9.869 5.106 -29.461 1.00 42.47 186 ALA A O 1
ATOM 1450 N N . SER A 1 187 ? 12.084 5.512 -29.406 1.00 40.22 187 SER A N 1
ATOM 1451 C CA . SER A 1 187 ? 12.154 6.519 -30.463 1.00 40.22 187 SER A CA 1
ATOM 1452 C C . SER A 1 187 ? 13.355 6.205 -31.327 1.00 40.22 187 SER A C 1
ATOM 1454 O O . SER A 1 187 ? 14.461 6.186 -30.735 1.00 40.22 187 SER A O 1
#

Radius of gyration: 20.51 Å; chains: 1; bounding box: 63×33×54 Å